Protein AF-A0AAU3V1C1-F1 (afdb_monomer)

Solvent-accessible surface area (backbone atoms only — not comparable to full-atom values): 15393 Å² total; per-residue (Å²): 110,68,67,60,46,31,75,68,63,39,59,55,81,41,80,48,78,44,56,54,81,55,54,74,69,54,36,55,58,52,40,67,36,82,39,32,46,37,34,40,30,33,38,36,42,63,46,79,52,54,91,82,36,74,64,65,44,64,40,14,56,49,20,33,41,49,46,42,76,56,49,75,52,37,43,32,30,34,29,38,34,49,41,43,76,93,66,34,63,51,72,67,45,50,52,50,51,57,58,50,38,75,38,26,69,18,26,26,48,45,33,34,71,43,33,68,72,55,52,51,49,29,59,79,68,74,43,86,74,79,59,100,69,67,40,100,31,28,36,53,32,50,68,60,49,51,52,52,50,62,69,44,52,36,93,89,34,84,58,30,38,39,42,60,39,29,79,40,66,54,48,35,55,20,48,70,70,78,42,41,35,53,50,14,58,67,44,44,54,81,71,50,83,50,48,27,48,70,54,52,48,42,24,52,76,66,55,55,89,72,58,67,68,64,51,41,55,53,40,45,78,69,51,36,74,53,78,67,46,75,63,88,44,34,36,37,36,29,76,54,55,73,70,61,32,50,51,54,9,43,73,54,33,31,25,54,39,38,69,96,56,70,68,49,87,88,29,70,80,37,27,69,58,60,56,92,76,94,72,93,70,134

Sequence (282 aa):
MLQLLNARGLTNHVLIITRWRVEPEDCAVLNSFTHLRLTILVTHSGIDDPRIEPVDSNIAATSLRTLYEHAENYRTLLYWRPIVPGLNDTDAHLARARELSRHAHATVFTGLFFKDEIAAYYEGHGLPIPYDDTARRKVMPEIGEHRILAAFHDPGNSEAPWGPLFRKTSCGVAYVHGEADYNGHYGIRELCDICPLEQLQLCKDAWAKPDLTAVTARAQELGATGPVEIGERAIIVEGLDGPTRNYLQQLFGYQCHDRHSPHLYRQHGRA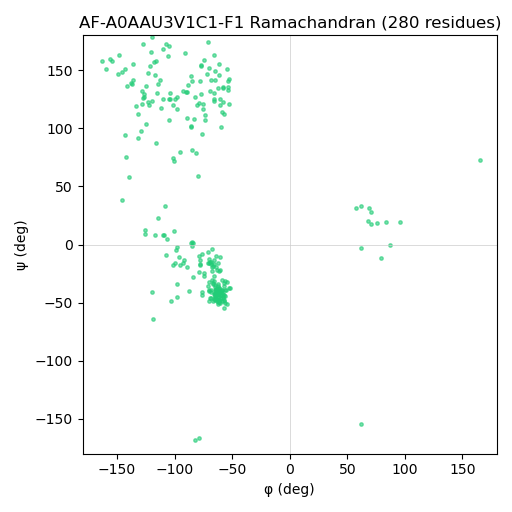PIGWPAENGTA

Mean predicted aligned error: 3.92 Å

pLDDT: mean 94.56, std 8.64, range [28.58, 98.88]

Secondary structure (DSSP, 8-state):
-HHHHHHTT---EEEEEE-S---HHHHHHHHT-SSSEEEEEEEE-----TTT--S-HHHHHHHHHHHHHT-SSSEEEEEEEEE-TTTS-SHHHHHHHHHHGGGSSEEEEEEB---HHHHHHHHHTTPPPSSSS--SSBB--HHHHHHHHHHH--TT-SS-TT-SEESSHHHHHHHHTT---TT-GGG-GGGTTTS-HHHHHHHHHH--PPPHHHHHHHHHHTT--S--EE-SS-EEESS--HHHHHHHHHHHTS-EEETTSPPPTT-TTB-STT--------

Structure (mmCIF, N/CA/C/O backbone):
data_AF-A0AAU3V1C1-F1
#
_entry.id   AF-A0AAU3V1C1-F1
#
loop_
_atom_site.group_PDB
_atom_site.id
_atom_site.type_symbol
_atom_site.label_atom_id
_atom_site.label_alt_id
_atom_site.label_comp_id
_atom_site.label_asym_id
_atom_site.label_entity_id
_atom_site.label_seq_id
_atom_site.pdbx_PDB_ins_code
_atom_site.Cartn_x
_atom_site.Cartn_y
_atom_site.Cartn_z
_atom_site.occupancy
_atom_site.B_iso_or_equiv
_atom_site.auth_seq_id
_atom_site.auth_comp_id
_atom_site.auth_asym_id
_atom_site.auth_atom_id
_atom_site.pdbx_PDB_model_num
ATOM 1 N N . MET A 1 1 ? 12.086 -11.975 17.420 1.00 87.94 1 MET A N 1
ATOM 2 C CA . MET A 1 1 ? 11.038 -10.958 17.685 1.00 87.94 1 MET A CA 1
ATOM 3 C C . MET A 1 1 ? 9.628 -11.503 17.451 1.00 87.94 1 MET A C 1
ATOM 5 O O . MET A 1 1 ? 8.875 -11.529 18.410 1.00 87.94 1 MET A O 1
ATOM 9 N N . LEU A 1 2 ? 9.268 -11.978 16.248 1.00 93.50 2 LEU A N 1
ATOM 10 C CA . LEU A 1 2 ? 7.903 -12.466 15.946 1.00 93.50 2 LEU A CA 1
ATOM 11 C C . LEU A 1 2 ? 7.422 -13.584 16.881 1.00 93.50 2 LEU A C 1
ATOM 13 O O . LEU A 1 2 ? 6.330 -13.493 17.428 1.00 93.50 2 LEU A O 1
ATOM 17 N N . GLN A 1 3 ? 8.281 -14.568 17.163 1.00 94.12 3 GLN A N 1
ATOM 18 C CA . GLN A 1 3 ? 7.993 -15.631 18.135 1.00 94.12 3 GLN A CA 1
ATOM 19 C C . GLN A 1 3 ? 7.622 -15.085 19.521 1.00 94.12 3 GLN A C 1
ATOM 21 O O . GLN A 1 3 ? 6.705 -15.597 20.149 1.00 94.12 3 GLN A O 1
ATOM 26 N N . LEU A 1 4 ? 8.284 -14.016 19.982 1.00 95.06 4 LEU A N 1
ATOM 27 C CA . LEU A 1 4 ? 7.996 -13.398 21.279 1.00 95.06 4 LEU A CA 1
ATOM 28 C C . LEU A 1 4 ? 6.641 -12.681 21.281 1.00 95.06 4 LEU A C 1
ATOM 30 O O . LEU A 1 4 ? 5.918 -12.757 22.270 1.00 95.06 4 LEU A O 1
ATOM 34 N N . LEU A 1 5 ? 6.300 -11.984 20.192 1.00 95.25 5 LEU A N 1
ATOM 35 C CA . LEU A 1 5 ? 4.998 -11.323 20.056 1.00 95.25 5 LEU A CA 1
ATOM 36 C C . LEU A 1 5 ? 3.872 -12.365 20.031 1.00 95.25 5 LEU A C 1
ATOM 38 O O . LEU A 1 5 ? 2.897 -12.229 20.767 1.00 95.25 5 LEU A O 1
ATOM 42 N N . ASN A 1 6 ? 4.056 -13.436 19.255 1.00 95.12 6 ASN A N 1
ATOM 43 C CA . ASN A 1 6 ? 3.097 -14.531 19.160 1.00 95.12 6 ASN A CA 1
ATOM 44 C C . ASN A 1 6 ? 2.933 -15.271 20.496 1.00 95.12 6 ASN A C 1
ATOM 46 O O . ASN A 1 6 ? 1.813 -15.486 20.937 1.00 95.12 6 ASN A O 1
ATOM 50 N N . ALA A 1 7 ? 4.032 -15.597 21.187 1.00 95.56 7 ALA A N 1
ATOM 51 C CA . ALA A 1 7 ? 3.995 -16.279 22.486 1.00 95.56 7 ALA A CA 1
ATOM 52 C C . ALA A 1 7 ? 3.303 -15.459 23.589 1.00 95.56 7 ALA A C 1
ATOM 54 O O . ALA A 1 7 ? 2.836 -16.019 24.576 1.00 95.56 7 ALA A O 1
ATOM 55 N N . ARG A 1 8 ? 3.221 -14.132 23.428 1.00 96.88 8 ARG A N 1
ATOM 56 C CA . ARG A 1 8 ? 2.459 -13.242 24.317 1.00 96.88 8 ARG A CA 1
ATOM 57 C C . ARG A 1 8 ? 0.976 -13.129 23.948 1.00 96.88 8 ARG A C 1
ATOM 59 O O . ARG A 1 8 ? 0.269 -12.358 24.586 1.00 96.88 8 ARG A O 1
ATOM 66 N N . GLY A 1 9 ? 0.510 -13.850 22.927 1.00 96.31 9 GLY A N 1
ATOM 67 C CA . GLY A 1 9 ? -0.879 -13.805 22.471 1.00 96.31 9 GLY A CA 1
ATOM 68 C C . GLY A 1 9 ? -1.278 -12.471 21.836 1.00 96.31 9 GLY A C 1
ATOM 69 O O . GLY A 1 9 ? -2.463 -12.150 21.786 1.00 96.31 9 GLY A O 1
ATOM 70 N N . LEU A 1 10 ? -0.307 -11.666 21.382 1.00 96.44 10 LEU A N 1
ATOM 71 C CA . LEU A 1 10 ? -0.601 -10.399 20.719 1.00 96.44 10 LEU A CA 1
ATOM 72 C C . LEU A 1 10 ? -1.248 -10.649 19.357 1.00 96.44 10 LEU A C 1
ATOM 74 O O . LEU A 1 10 ? -0.832 -11.546 18.629 1.00 96.44 10 LEU A O 1
ATOM 78 N N . THR A 1 11 ? -2.223 -9.813 19.001 1.00 95.25 11 THR A N 1
ATOM 79 C CA . THR A 1 11 ? -3.003 -9.955 17.761 1.00 95.25 11 THR A CA 1
ATOM 80 C C . THR A 1 11 ? -2.699 -8.882 16.721 1.00 95.25 11 THR A C 1
ATOM 82 O O . THR A 1 11 ? -3.371 -8.782 15.701 1.00 95.25 11 THR A O 1
ATOM 85 N N . ASN A 1 12 ? -1.684 -8.052 16.954 1.00 92.69 12 ASN A N 1
ATOM 86 C CA . ASN A 1 12 ? -1.348 -6.927 16.086 1.00 92.69 12 ASN A CA 1
ATOM 87 C C . ASN A 1 12 ? -1.135 -7.345 14.619 1.00 92.69 12 ASN A C 1
ATOM 89 O O . ASN A 1 12 ? -0.650 -8.442 14.330 1.00 92.69 12 ASN A O 1
ATOM 93 N N . HIS A 1 13 ? -1.418 -6.413 13.705 1.00 95.06 13 HIS A N 1
ATOM 94 C CA . HIS A 1 13 ? -0.922 -6.484 12.331 1.00 95.06 13 HIS A CA 1
ATOM 95 C C . HIS A 1 13 ? 0.604 -6.472 12.334 1.00 95.06 13 HIS A C 1
ATOM 97 O O . HIS A 1 13 ? 1.223 -5.557 12.881 1.00 95.06 13 HIS A O 1
ATOM 103 N N . VAL A 1 14 ? 1.209 -7.473 11.698 1.00 97.00 14 VAL A N 1
ATOM 104 C CA . VAL A 1 14 ? 2.656 -7.537 11.479 1.00 97.00 14 VAL A CA 1
ATOM 105 C C . VAL A 1 14 ? 2.915 -7.669 9.988 1.00 97.00 14 VAL A C 1
ATOM 107 O O . VAL A 1 14 ? 2.420 -8.585 9.338 1.00 97.00 14 VAL A O 1
ATOM 110 N N . LEU A 1 15 ? 3.689 -6.732 9.445 1.00 97.69 15 LEU A N 1
ATOM 111 C CA . LEU A 1 15 ? 3.985 -6.644 8.022 1.00 97.69 15 LEU A CA 1
ATOM 112 C C . LEU A 1 15 ? 5.452 -7.004 7.787 1.00 97.69 15 LEU A C 1
ATOM 114 O O . LEU A 1 15 ? 6.341 -6.376 8.362 1.00 97.69 15 LEU A O 1
ATOM 118 N N . ILE A 1 16 ? 5.706 -7.971 6.909 1.00 97.94 16 ILE A N 1
ATOM 119 C CA . ILE A 1 16 ? 7.049 -8.289 6.413 1.00 97.94 16 ILE A CA 1
ATOM 120 C C . ILE A 1 16 ? 7.094 -7.900 4.942 1.00 97.94 16 ILE A C 1
ATOM 122 O O . ILE A 1 16 ? 6.354 -8.454 4.136 1.00 97.94 16 ILE A O 1
ATOM 126 N N . ILE A 1 17 ? 7.953 -6.949 4.580 1.00 97.94 17 ILE A N 1
ATOM 127 C CA . ILE A 1 17 ? 8.171 -6.570 3.181 1.00 97.94 17 ILE A CA 1
ATOM 128 C C . ILE A 1 17 ? 9.443 -7.258 2.696 1.00 97.94 17 ILE A C 1
ATOM 130 O O . ILE A 1 17 ? 10.502 -7.082 3.293 1.00 97.94 17 ILE A O 1
ATOM 134 N N . THR A 1 18 ? 9.346 -8.013 1.606 1.00 96.88 18 THR A N 1
ATOM 135 C CA . THR A 1 18 ? 10.488 -8.710 1.007 1.00 96.88 18 THR A CA 1
ATOM 136 C C . THR A 1 18 ? 10.493 -8.562 -0.508 1.00 96.88 18 THR A C 1
ATOM 138 O O . THR A 1 18 ? 9.460 -8.342 -1.130 1.00 96.88 18 THR A O 1
ATOM 141 N N . ARG A 1 19 ? 11.678 -8.680 -1.096 1.00 95.50 19 ARG A N 1
ATOM 142 C CA . ARG A 1 19 ? 11.922 -8.823 -2.541 1.00 95.50 19 ARG A CA 1
ATOM 143 C C . ARG A 1 19 ? 12.764 -10.068 -2.841 1.00 95.50 19 ARG A C 1
ATOM 145 O O . ARG A 1 19 ? 13.307 -10.203 -3.930 1.00 95.50 19 ARG A O 1
ATOM 152 N N . TRP A 1 20 ? 12.971 -10.906 -1.826 1.00 94.81 20 TRP A N 1
ATOM 153 C CA . TRP A 1 20 ? 13.925 -12.005 -1.848 1.00 94.81 20 TRP A CA 1
ATOM 154 C C . TRP A 1 20 ? 13.233 -13.360 -1.940 1.00 94.81 20 TRP A C 1
ATOM 156 O O . TRP A 1 20 ? 12.004 -13.458 -1.868 1.00 94.81 20 TRP A O 1
ATOM 166 N N . ARG A 1 21 ? 14.048 -14.399 -2.126 1.00 97.19 21 ARG A N 1
ATOM 167 C CA . ARG A 1 21 ? 13.608 -15.788 -2.183 1.00 97.19 21 ARG A CA 1
ATOM 168 C C . ARG A 1 21 ? 12.883 -16.165 -0.892 1.00 97.19 21 ARG A C 1
ATOM 170 O O . ARG A 1 21 ? 13.358 -15.833 0.191 1.00 97.19 21 ARG A O 1
ATOM 177 N N . VAL A 1 22 ? 11.757 -16.846 -1.058 1.00 98.19 22 VAL A N 1
ATOM 178 C CA . VAL A 1 22 ? 11.001 -17.516 -0.003 1.00 98.19 22 VAL A CA 1
ATOM 179 C C . VAL A 1 22 ? 10.793 -18.956 -0.441 1.00 98.19 22 VAL A C 1
ATOM 181 O O . VAL A 1 22 ? 10.359 -19.203 -1.570 1.00 98.19 22 VAL A O 1
ATOM 184 N N . GLU A 1 23 ? 11.122 -19.886 0.443 1.00 98.38 23 GLU A N 1
ATOM 185 C CA . GLU A 1 23 ? 10.996 -21.325 0.220 1.00 98.38 23 GLU A CA 1
ATOM 186 C C . GLU A 1 23 ? 9.798 -21.887 1.022 1.00 98.38 23 GLU A C 1
ATOM 188 O O . GLU A 1 23 ? 9.280 -21.220 1.929 1.00 98.38 23 GLU A O 1
ATOM 193 N N . PRO A 1 24 ? 9.280 -23.084 0.693 1.00 98.56 24 PRO A N 1
ATOM 194 C CA . PRO A 1 24 ? 8.175 -23.696 1.439 1.00 98.56 24 PRO A CA 1
ATOM 195 C C . PRO A 1 24 ? 8.445 -23.835 2.948 1.00 98.56 24 PRO A C 1
ATOM 197 O O . PRO A 1 24 ? 7.532 -23.701 3.764 1.00 98.56 24 PRO A O 1
ATOM 200 N N . GLU A 1 25 ? 9.700 -24.040 3.345 1.00 98.50 25 GLU A N 1
ATOM 201 C CA . GLU A 1 25 ? 10.134 -24.126 4.741 1.00 98.50 25 GLU A CA 1
ATOM 202 C C . GLU A 1 25 ? 9.931 -22.799 5.482 1.00 98.50 25 GLU A C 1
ATOM 204 O O . GLU A 1 25 ? 9.472 -22.789 6.628 1.00 98.50 25 GLU A O 1
ATOM 209 N N . ASP A 1 26 ? 10.195 -21.670 4.816 1.00 98.31 26 ASP A N 1
ATOM 210 C CA . ASP A 1 26 ? 9.888 -20.349 5.363 1.00 98.31 26 ASP A CA 1
ATOM 211 C C . ASP A 1 26 ? 8.378 -20.211 5.581 1.00 98.31 26 ASP A C 1
ATOM 213 O O . ASP A 1 26 ? 7.938 -19.738 6.629 1.00 98.31 26 ASP A O 1
ATOM 217 N N . CYS A 1 27 ? 7.566 -20.678 4.627 1.00 98.75 27 CYS A N 1
ATOM 218 C CA . CYS A 1 27 ? 6.106 -20.637 4.720 1.00 98.75 27 CYS A CA 1
ATOM 219 C C . CYS A 1 27 ? 5.589 -21.438 5.924 1.00 98.75 27 CYS A C 1
ATOM 221 O O . CYS A 1 27 ? 4.700 -20.964 6.632 1.00 98.75 27 CYS A O 1
ATOM 223 N N . ALA A 1 28 ? 6.184 -22.599 6.214 1.00 98.50 28 ALA A N 1
ATOM 224 C CA . ALA A 1 28 ? 5.861 -23.384 7.404 1.00 98.50 28 ALA A CA 1
ATOM 225 C C . ALA A 1 28 ? 6.161 -22.611 8.703 1.00 98.50 28 ALA A C 1
ATOM 227 O O . ALA A 1 28 ? 5.352 -22.614 9.635 1.00 98.50 28 ALA A O 1
ATOM 228 N N . VAL A 1 29 ? 7.281 -21.881 8.757 1.00 98.06 29 VAL A N 1
ATOM 229 C CA . VAL A 1 29 ? 7.596 -21.000 9.894 1.00 98.06 29 VAL A CA 1
ATOM 230 C C . VAL A 1 29 ? 6.581 -19.862 10.000 1.00 98.06 29 VAL A C 1
ATOM 232 O O . VAL A 1 29 ? 6.098 -19.583 11.097 1.00 98.06 29 VAL A O 1
ATOM 235 N N . LEU A 1 30 ? 6.219 -19.218 8.890 1.00 98.12 30 LEU A N 1
ATOM 236 C CA . LEU A 1 30 ? 5.236 -18.130 8.886 1.00 98.12 30 LEU A CA 1
ATOM 237 C C . LEU A 1 30 ? 3.848 -18.617 9.331 1.00 98.12 30 LEU A C 1
ATOM 239 O O . LEU A 1 30 ? 3.187 -17.937 10.115 1.00 98.12 30 LEU A O 1
ATOM 243 N N . ASN A 1 31 ? 3.435 -19.817 8.916 1.00 98.38 31 ASN A N 1
ATOM 244 C CA . ASN A 1 31 ? 2.185 -20.439 9.355 1.00 98.38 31 ASN A CA 1
ATOM 245 C C . ASN A 1 31 ? 2.190 -20.835 10.839 1.00 98.38 31 ASN A C 1
ATOM 247 O O . ASN A 1 31 ? 1.119 -20.984 11.423 1.00 98.38 31 ASN A O 1
ATOM 251 N N . SER A 1 32 ? 3.353 -20.960 11.487 1.00 97.50 32 SER A N 1
ATOM 252 C CA . SER A 1 32 ? 3.421 -21.265 12.926 1.00 97.50 32 SER A CA 1
ATOM 253 C C . SER A 1 32 ? 2.937 -20.116 13.829 1.00 97.50 32 SER A C 1
ATOM 255 O O . SER A 1 32 ? 2.679 -20.327 15.017 1.00 97.50 32 SER A O 1
ATOM 257 N N . PHE A 1 33 ? 2.798 -18.896 13.296 1.00 97.62 33 PHE A N 1
ATOM 258 C CA . PHE A 1 33 ? 2.290 -17.746 14.043 1.00 97.62 33 PHE A CA 1
ATOM 259 C C . PHE A 1 33 ? 0.757 -17.711 14.005 1.00 97.62 33 PHE A C 1
ATOM 261 O O . PHE A 1 33 ? 0.159 -17.285 13.024 1.00 97.62 33 PHE A O 1
ATOM 268 N N . THR A 1 34 ? 0.120 -18.146 15.092 1.00 95.81 34 THR A N 1
ATOM 269 C CA . THR A 1 34 ? -1.342 -18.306 15.197 1.00 95.81 34 THR A CA 1
ATOM 270 C C . THR A 1 34 ? -2.076 -17.121 15.824 1.00 95.81 34 THR A C 1
ATOM 272 O O . THR A 1 34 ? -3.294 -17.030 15.709 1.00 95.81 34 THR A O 1
ATOM 275 N N . HIS A 1 35 ? -1.373 -16.232 16.530 1.00 96.44 35 HIS A N 1
ATOM 276 C CA . HIS A 1 35 ? -1.988 -15.070 17.180 1.00 96.44 35 HIS A CA 1
ATOM 277 C C . HIS A 1 35 ? -1.843 -13.796 16.347 1.00 96.44 35 HIS A C 1
ATOM 279 O O . HIS A 1 35 ? -2.734 -12.951 16.356 1.00 96.44 35 HIS A O 1
ATOM 285 N N . LEU A 1 36 ? -0.732 -13.656 15.623 1.00 96.88 36 LEU A N 1
ATOM 286 C CA . LEU A 1 36 ? -0.423 -12.454 14.853 1.00 96.88 36 LEU A CA 1
ATOM 287 C C . LEU A 1 36 ? -1.216 -12.405 13.545 1.00 96.88 36 LEU A C 1
ATOM 289 O O . LEU A 1 36 ? -1.293 -13.395 12.823 1.00 96.88 36 LEU A O 1
ATOM 293 N N . ARG A 1 37 ? -1.687 -11.212 13.168 1.00 97.00 37 ARG A N 1
ATOM 294 C CA . ARG A 1 37 ? -2.204 -10.949 11.817 1.00 97.00 37 ARG A CA 1
ATOM 295 C C . ARG A 1 37 ? -1.033 -10.688 10.878 1.00 97.00 37 ARG A C 1
ATOM 297 O O . ARG A 1 37 ? -0.647 -9.545 10.618 1.00 97.00 37 ARG A O 1
ATOM 304 N N . LEU A 1 38 ? -0.390 -11.769 10.451 1.00 98.25 38 LEU A N 1
ATOM 305 C CA . LEU A 1 38 ? 0.832 -11.704 9.662 1.00 98.25 38 LEU A CA 1
ATOM 306 C C . LEU A 1 38 ? 0.525 -11.480 8.179 1.00 98.25 38 LEU A C 1
ATOM 308 O O . LEU A 1 38 ? -0.233 -12.231 7.567 1.00 98.25 38 LEU A O 1
ATOM 312 N N . THR A 1 39 ? 1.149 -10.457 7.593 1.00 98.75 39 THR A N 1
ATOM 313 C CA . THR A 1 39 ? 1.042 -10.145 6.165 1.00 98.75 39 THR A CA 1
ATOM 314 C C . THR A 1 39 ? 2.416 -10.022 5.524 1.00 98.75 39 THR A C 1
ATOM 316 O O . THR A 1 39 ? 3.247 -9.222 5.960 1.00 98.75 39 THR A O 1
ATOM 319 N N . ILE A 1 40 ? 2.644 -10.778 4.455 1.00 98.75 40 ILE A N 1
ATOM 320 C CA . ILE A 1 40 ? 3.867 -10.750 3.660 1.00 98.75 40 ILE A CA 1
ATOM 321 C C . ILE A 1 40 ? 3.613 -9.935 2.395 1.00 98.75 40 ILE A C 1
ATOM 323 O O . ILE A 1 40 ? 2.732 -10.245 1.598 1.00 98.75 40 ILE A O 1
ATOM 327 N N . LEU A 1 41 ? 4.378 -8.864 2.219 1.00 98.81 41 LEU A N 1
ATOM 328 C CA . LEU A 1 41 ? 4.299 -7.959 1.082 1.00 98.81 41 LEU A CA 1
ATOM 329 C C . LEU A 1 41 ? 5.480 -8.229 0.160 1.00 98.81 41 LEU A C 1
ATOM 331 O O . LEU A 1 41 ? 6.618 -7.864 0.471 1.00 98.81 41 LEU A O 1
ATOM 335 N N . VAL A 1 42 ? 5.205 -8.845 -0.983 1.00 98.69 42 VAL A N 1
ATOM 336 C CA . VAL A 1 42 ? 6.240 -9.161 -1.964 1.00 98.69 42 VAL A CA 1
ATOM 337 C C . VAL A 1 42 ? 6.391 -7.985 -2.914 1.00 98.69 42 VAL A C 1
ATOM 339 O O . VAL A 1 42 ? 5.497 -7.685 -3.705 1.00 98.69 42 VAL A O 1
ATOM 342 N N . THR A 1 43 ? 7.513 -7.281 -2.790 1.00 97.94 43 THR A N 1
ATOM 343 C CA . THR A 1 43 ? 7.850 -6.134 -3.629 1.00 97.94 43 THR A CA 1
ATOM 344 C C . THR A 1 43 ? 8.282 -6.624 -4.997 1.00 97.94 43 THR A C 1
ATOM 346 O O . THR A 1 43 ? 9.303 -7.295 -5.120 1.00 97.94 43 THR A O 1
ATOM 349 N N . HIS A 1 44 ? 7.510 -6.262 -6.013 1.00 97.38 44 HIS A N 1
ATOM 350 C CA . HIS A 1 44 ? 7.802 -6.556 -7.410 1.00 97.38 44 HIS A CA 1
ATOM 351 C C . HIS A 1 44 ? 7.628 -5.264 -8.198 1.00 97.38 44 HIS A C 1
ATOM 353 O O . HIS A 1 44 ? 6.502 -4.782 -8.307 1.00 97.38 44 HIS A O 1
ATOM 359 N N . SER A 1 45 ? 8.701 -4.683 -8.731 1.00 94.12 45 SER A N 1
ATOM 360 C CA . SER A 1 45 ? 8.593 -3.522 -9.622 1.00 94.12 45 SER A CA 1
ATOM 361 C C . SER A 1 45 ? 8.408 -3.970 -11.075 1.00 94.12 45 SER A C 1
ATOM 363 O O . SER A 1 45 ? 7.574 -3.403 -11.777 1.00 94.12 45 SER A O 1
ATOM 365 N N . GLY A 1 46 ? 9.116 -5.019 -11.506 1.00 93.94 46 GLY A N 1
ATOM 366 C CA . GLY A 1 46 ? 9.245 -5.375 -12.918 1.00 93.94 46 GLY A CA 1
ATOM 367 C C . GLY A 1 46 ? 10.208 -4.464 -13.687 1.00 93.94 46 GLY A C 1
ATOM 368 O O . GLY A 1 46 ? 10.098 -4.385 -14.899 1.00 93.94 46 GLY A O 1
ATOM 369 N N . ILE A 1 47 ? 11.094 -3.733 -13.003 1.00 95.06 47 ILE A N 1
ATOM 370 C CA . ILE A 1 47 ? 12.174 -2.975 -13.647 1.00 95.06 47 ILE A CA 1
ATOM 371 C C . ILE A 1 47 ? 13.291 -3.954 -14.016 1.00 95.06 47 ILE A C 1
ATOM 373 O O . ILE A 1 47 ? 13.849 -4.608 -13.135 1.00 95.06 47 ILE A O 1
ATOM 377 N N . ASP A 1 48 ? 13.627 -4.014 -15.304 1.00 91.88 48 ASP A N 1
ATOM 378 C CA . ASP A 1 48 ? 14.646 -4.931 -15.835 1.00 91.88 48 ASP A CA 1
ATOM 379 C C . ASP A 1 48 ? 16.058 -4.321 -15.894 1.00 91.88 48 ASP A C 1
ATOM 381 O O . ASP A 1 48 ? 17.030 -5.047 -16.095 1.00 91.88 48 ASP A O 1
ATOM 385 N N . ASP A 1 49 ? 16.207 -2.997 -15.735 1.00 94.00 49 ASP A N 1
ATOM 386 C CA . ASP A 1 49 ? 17.524 -2.346 -15.758 1.00 94.00 49 ASP A CA 1
ATOM 387 C C . ASP A 1 49 ? 18.295 -2.649 -14.457 1.00 94.00 49 ASP A C 1
ATOM 389 O O . ASP A 1 49 ? 17.937 -2.113 -13.401 1.00 94.00 49 ASP A O 1
ATOM 393 N N . PRO A 1 50 ? 19.390 -3.434 -14.500 1.00 93.56 50 PRO A N 1
ATOM 394 C CA . PRO A 1 50 ? 20.118 -3.847 -13.301 1.00 93.56 50 PRO A CA 1
ATOM 395 C C . PRO A 1 50 ? 20.850 -2.692 -12.607 1.00 93.56 50 PRO A C 1
ATOM 397 O O . PRO A 1 50 ? 21.266 -2.835 -11.457 1.00 93.56 50 PRO A O 1
ATOM 400 N N . ARG A 1 51 ? 21.014 -1.543 -13.279 1.00 94.25 51 ARG A N 1
ATOM 401 C CA . ARG A 1 51 ? 21.559 -0.319 -12.672 1.00 94.25 51 ARG A CA 1
ATOM 402 C C . ARG A 1 51 ? 20.540 0.346 -11.750 1.00 94.25 51 ARG A C 1
ATOM 404 O O . ARG A 1 51 ? 20.926 1.074 -10.847 1.00 94.25 51 ARG A O 1
ATOM 411 N N . ILE A 1 52 ? 19.249 0.104 -11.972 1.00 93.25 52 ILE A N 1
ATOM 412 C CA . ILE A 1 52 ? 18.156 0.624 -11.143 1.00 93.25 52 ILE A CA 1
ATOM 413 C C . ILE A 1 52 ? 17.709 -0.442 -10.145 1.00 93.25 52 ILE A C 1
ATOM 415 O O . ILE A 1 52 ? 17.533 -0.158 -8.959 1.00 93.25 52 ILE A O 1
ATOM 419 N N . GLU A 1 53 ? 17.544 -1.676 -10.616 1.00 92.56 53 GLU A N 1
ATOM 420 C CA . GLU A 1 53 ? 17.056 -2.792 -9.824 1.00 92.56 53 GLU A CA 1
ATOM 421 C C . GLU A 1 53 ? 17.951 -4.030 -9.999 1.00 92.56 53 GLU A C 1
ATOM 423 O O . GLU A 1 53 ? 17.726 -4.851 -10.882 1.00 92.56 53 GLU A O 1
ATOM 428 N N . PRO A 1 54 ? 18.972 -4.209 -9.142 1.00 90.81 54 PRO A N 1
ATOM 429 C CA . PRO A 1 54 ? 19.983 -5.250 -9.341 1.00 90.81 54 PRO A CA 1
ATOM 430 C C . PRO A 1 54 ? 19.508 -6.668 -8.988 1.00 90.81 54 PRO A C 1
ATOM 432 O O . PRO A 1 54 ? 20.240 -7.631 -9.208 1.00 90.81 54 PRO A O 1
ATOM 435 N N . VAL A 1 55 ? 18.321 -6.822 -8.393 1.00 90.25 55 VAL A N 1
ATOM 436 C CA . VAL A 1 55 ? 17.775 -8.135 -8.019 1.00 90.25 55 VAL A CA 1
ATOM 437 C C . VAL A 1 55 ? 16.690 -8.519 -9.011 1.00 90.25 55 VAL A C 1
ATOM 439 O O . VAL A 1 55 ? 15.711 -7.791 -9.144 1.00 90.25 55 VAL A O 1
ATOM 442 N N . ASP A 1 56 ? 16.841 -9.695 -9.618 1.00 91.50 56 ASP A N 1
ATOM 443 C CA . ASP A 1 56 ? 15.898 -10.263 -10.583 1.00 91.50 56 ASP A CA 1
ATOM 444 C C . ASP A 1 56 ? 14.459 -10.312 -10.030 1.00 91.50 56 ASP A C 1
ATOM 446 O O . ASP A 1 56 ? 14.175 -10.969 -9.021 1.00 91.50 56 ASP A O 1
ATOM 450 N N . SER A 1 57 ? 13.537 -9.643 -10.729 1.00 92.88 57 SER A N 1
ATOM 451 C CA . SER A 1 57 ? 12.107 -9.601 -10.396 1.00 92.88 57 SER A CA 1
ATOM 452 C C . SER A 1 57 ? 11.447 -10.989 -10.414 1.00 92.88 57 SER A C 1
ATOM 454 O O . SER A 1 57 ? 10.445 -11.202 -9.724 1.00 92.88 57 SER A O 1
ATOM 456 N N . ASN A 1 58 ? 12.019 -11.973 -11.119 1.00 95.00 58 ASN A N 1
ATOM 457 C CA . ASN A 1 58 ? 11.528 -13.353 -11.109 1.00 95.00 58 ASN A CA 1
ATOM 458 C C . ASN A 1 58 ? 11.675 -14.030 -9.744 1.00 95.00 58 ASN A C 1
ATOM 460 O O . ASN A 1 58 ? 10.867 -14.903 -9.415 1.00 95.00 58 ASN A O 1
ATOM 464 N N . ILE A 1 59 ? 12.644 -13.609 -8.923 1.00 96.56 59 ILE A N 1
ATOM 465 C CA . ILE A 1 59 ? 12.765 -14.088 -7.541 1.00 96.56 59 ILE A CA 1
ATOM 466 C C . ILE A 1 59 ? 11.508 -13.688 -6.768 1.00 96.56 59 ILE A C 1
ATOM 468 O O . ILE A 1 59 ? 10.846 -14.546 -6.192 1.00 96.56 59 ILE A O 1
ATOM 472 N N . ALA A 1 60 ? 11.126 -12.410 -6.824 1.00 97.38 60 ALA A N 1
ATOM 473 C CA . ALA A 1 60 ? 9.919 -11.912 -6.173 1.00 97.38 60 ALA A CA 1
ATOM 474 C C . ALA A 1 60 ? 8.649 -12.574 -6.736 1.00 97.38 60 ALA A C 1
ATOM 476 O O . ALA A 1 60 ? 7.782 -12.988 -5.971 1.00 97.38 60 ALA A O 1
ATOM 477 N N . ALA A 1 61 ? 8.547 -12.741 -8.057 1.00 98.00 61 ALA A N 1
ATOM 478 C CA . ALA A 1 61 ? 7.406 -13.411 -8.683 1.00 98.00 61 ALA A CA 1
ATOM 479 C C . ALA A 1 61 ? 7.257 -14.880 -8.242 1.00 98.00 61 ALA A C 1
ATOM 481 O O . ALA A 1 61 ? 6.138 -15.346 -8.031 1.00 98.00 61 ALA A O 1
ATOM 482 N N . THR A 1 62 ? 8.372 -15.600 -8.090 1.00 98.50 62 THR A N 1
ATOM 483 C CA . THR A 1 62 ? 8.382 -16.989 -7.604 1.00 98.50 62 THR A CA 1
ATOM 484 C C . THR A 1 62 ? 8.011 -17.039 -6.127 1.00 98.50 62 THR A C 1
ATOM 486 O O . THR A 1 62 ? 7.084 -17.755 -5.764 1.00 98.50 62 THR A O 1
ATOM 489 N N . SER A 1 63 ? 8.642 -16.205 -5.292 1.00 98.56 63 SER A N 1
ATOM 490 C CA . SER A 1 63 ? 8.323 -16.100 -3.863 1.00 98.56 63 SER A CA 1
ATOM 491 C C . SER A 1 63 ? 6.853 -15.769 -3.616 1.00 98.56 63 SER A C 1
ATOM 493 O O . SER A 1 63 ? 6.256 -16.320 -2.699 1.00 98.56 63 SER A O 1
ATOM 495 N N . LEU A 1 64 ? 6.252 -14.891 -4.429 1.00 98.81 64 LEU A N 1
ATOM 496 C CA . LEU A 1 64 ? 4.831 -14.557 -4.339 1.00 98.81 64 LEU A CA 1
ATOM 497 C C . LEU A 1 64 ? 3.948 -15.796 -4.538 1.00 98.81 64 LEU A C 1
ATOM 499 O O . LEU A 1 64 ? 3.026 -16.012 -3.756 1.00 98.81 64 LEU A O 1
ATOM 503 N N . ARG A 1 65 ? 4.250 -16.618 -5.550 1.00 98.81 65 ARG A N 1
ATOM 504 C CA . ARG A 1 65 ? 3.511 -17.858 -5.828 1.00 98.81 65 ARG A CA 1
ATOM 505 C C . ARG A 1 65 ? 3.671 -18.862 -4.695 1.00 98.81 65 ARG A C 1
ATOM 507 O O . ARG A 1 65 ? 2.656 -19.333 -4.200 1.00 98.81 65 ARG A O 1
ATOM 514 N N . THR A 1 66 ? 4.902 -19.098 -4.237 1.00 98.88 66 THR A N 1
ATOM 515 C CA . THR A 1 66 ? 5.191 -19.984 -3.097 1.00 98.88 66 THR A CA 1
ATOM 516 C C . THR A 1 66 ? 4.416 -19.546 -1.852 1.00 98.88 66 THR A C 1
ATOM 518 O O . THR A 1 66 ? 3.700 -20.336 -1.246 1.00 98.88 66 THR A O 1
ATOM 521 N N . LEU A 1 67 ? 4.488 -18.259 -1.502 1.00 98.81 67 LEU A N 1
ATOM 522 C CA . LEU A 1 67 ? 3.769 -17.698 -0.357 1.00 98.81 67 LEU A CA 1
ATOM 523 C C . LEU A 1 67 ? 2.249 -17.794 -0.497 1.00 98.81 67 LEU A C 1
ATOM 525 O O . LEU A 1 67 ? 1.547 -17.871 0.501 1.00 98.81 67 LEU A O 1
ATOM 529 N N . TYR A 1 68 ? 1.706 -17.684 -1.705 1.00 98.81 68 TYR A N 1
ATOM 530 C CA . TYR A 1 68 ? 0.265 -17.790 -1.910 1.00 98.81 68 TYR A CA 1
ATOM 531 C C . TYR A 1 68 ? -0.213 -19.240 -1.834 1.00 98.81 68 TYR A C 1
ATOM 533 O O . TYR A 1 68 ? -1.205 -19.517 -1.170 1.00 98.81 68 TYR A O 1
ATOM 541 N N . GLU A 1 69 ? 0.518 -20.160 -2.462 1.00 98.75 69 GLU A N 1
ATOM 542 C CA . GLU A 1 69 ? 0.214 -21.594 -2.475 1.00 98.75 69 GLU A CA 1
ATOM 543 C C . GLU A 1 69 ? 0.262 -22.217 -1.073 1.00 98.75 69 GLU A C 1
ATOM 545 O O . GLU A 1 69 ? -0.560 -23.069 -0.750 1.00 98.75 69 GLU A O 1
ATOM 550 N N . HIS A 1 70 ? 1.186 -21.758 -0.225 1.00 98.81 70 HIS A N 1
ATOM 551 C CA . HIS A 1 70 ? 1.383 -22.284 1.127 1.00 98.81 70 HIS A CA 1
ATOM 552 C C . HIS A 1 70 ? 0.755 -21.423 2.238 1.00 98.81 70 HIS A C 1
ATOM 554 O O . HIS A 1 70 ? 1.079 -21.618 3.411 1.00 98.81 70 HIS A O 1
ATOM 560 N N . ALA A 1 71 ? -0.089 -20.437 1.923 1.00 98.56 71 ALA A N 1
ATOM 561 C CA . ALA A 1 71 ? -0.696 -19.587 2.947 1.00 98.56 71 ALA A CA 1
ATOM 562 C C . ALA A 1 71 ? -1.813 -20.313 3.712 1.00 98.56 71 ALA A C 1
ATOM 564 O O . ALA A 1 71 ? -2.833 -20.681 3.135 1.00 98.56 71 ALA A O 1
ATOM 565 N N . GLU A 1 72 ? -1.664 -20.425 5.034 1.00 98.12 72 GLU A N 1
ATOM 566 C CA . GLU A 1 72 ? -2.724 -20.900 5.934 1.00 98.12 72 GLU A CA 1
ATOM 567 C C . GLU A 1 72 ? -3.088 -19.794 6.941 1.00 98.12 72 GLU A C 1
ATOM 569 O O . GLU A 1 72 ? -4.179 -19.213 6.892 1.00 98.12 72 GLU A O 1
ATOM 574 N N . ASN A 1 73 ? -2.131 -19.424 7.802 1.00 97.31 73 ASN A N 1
ATOM 575 C CA . ASN A 1 73 ? -2.337 -18.470 8.902 1.00 97.31 73 ASN A CA 1
ATOM 576 C C . ASN A 1 73 ? -1.847 -17.048 8.594 1.00 97.31 73 ASN A C 1
ATOM 578 O O . ASN A 1 73 ? -2.227 -16.101 9.279 1.00 97.31 73 ASN A O 1
ATOM 582 N N . TYR A 1 74 ? -1.029 -16.874 7.555 1.00 98.56 74 TYR A N 1
ATOM 583 C CA . TYR A 1 74 ? -0.613 -15.556 7.077 1.00 98.56 74 TYR A CA 1
ATOM 584 C C . TYR A 1 74 ? -1.344 -15.169 5.788 1.00 98.56 74 TYR A C 1
ATOM 586 O O . TYR A 1 74 ? -2.054 -15.965 5.169 1.00 98.56 74 TYR A O 1
ATOM 594 N N . ARG A 1 75 ? -1.180 -13.910 5.379 1.00 98.81 75 ARG A N 1
ATOM 595 C CA . ARG A 1 75 ? -1.671 -13.390 4.099 1.00 98.81 75 ARG A CA 1
ATOM 596 C C . ARG A 1 75 ? -0.533 -12.835 3.265 1.00 98.81 75 ARG A C 1
ATOM 598 O O . ARG A 1 75 ? 0.472 -12.369 3.790 1.00 98.81 75 ARG A O 1
ATOM 605 N N . THR A 1 76 ? -0.729 -12.848 1.957 1.00 98.75 76 THR A N 1
ATOM 606 C CA . THR A 1 76 ? 0.292 -12.489 0.965 1.00 98.75 76 THR A CA 1
ATOM 607 C C . THR A 1 76 ? -0.253 -11.431 0.029 1.00 98.75 76 THR A C 1
ATOM 609 O O . THR A 1 76 ? -1.309 -11.635 -0.571 1.00 98.75 76 THR A O 1
ATOM 612 N N . LEU A 1 77 ? 0.470 -10.324 -0.110 1.00 98.88 77 LEU A N 1
ATOM 613 C CA . LEU A 1 77 ? 0.136 -9.215 -0.995 1.00 98.88 77 LEU A CA 1
ATOM 614 C C . LEU A 1 77 ? 1.168 -9.085 -2.113 1.00 98.88 77 LEU A C 1
ATOM 616 O O . LEU A 1 77 ? 2.375 -9.081 -1.855 1.00 98.88 77 LEU A O 1
ATOM 620 N N . LEU A 1 78 ? 0.681 -8.837 -3.329 1.00 98.88 78 LEU A N 1
ATOM 621 C CA . LEU A 1 78 ? 1.504 -8.264 -4.385 1.00 98.88 78 LEU A CA 1
ATOM 622 C C . LEU A 1 78 ? 1.717 -6.786 -4.055 1.00 98.88 78 LEU A C 1
ATOM 624 O O . LEU A 1 78 ? 0.800 -5.967 -4.162 1.00 98.88 78 LEU A O 1
ATOM 628 N N . TYR A 1 79 ? 2.931 -6.440 -3.639 1.00 98.56 79 TYR A N 1
ATOM 629 C CA . TYR A 1 79 ? 3.311 -5.062 -3.369 1.00 98.56 79 TYR A CA 1
ATOM 630 C C . TYR A 1 79 ? 3.987 -4.471 -4.603 1.00 98.56 79 TYR A C 1
ATOM 632 O O . TYR A 1 79 ? 5.210 -4.405 -4.708 1.00 98.56 79 TYR A O 1
ATOM 640 N N . TRP A 1 80 ? 3.167 -4.075 -5.572 1.00 98.25 80 TRP A N 1
ATOM 641 C CA . TRP A 1 80 ? 3.628 -3.609 -6.872 1.00 98.25 80 TRP A CA 1
ATOM 642 C C . TRP A 1 80 ? 4.182 -2.187 -6.779 1.00 98.25 80 TRP A C 1
ATOM 644 O O . TRP A 1 80 ? 3.445 -1.194 -6.775 1.00 98.25 80 TRP A O 1
ATOM 654 N N . ARG A 1 81 ? 5.504 -2.092 -6.612 1.00 96.69 81 ARG A N 1
ATOM 655 C CA . ARG A 1 81 ? 6.197 -0.817 -6.437 1.00 96.69 81 ARG A CA 1
ATOM 656 C C . ARG A 1 81 ? 7.711 -0.913 -6.666 1.00 96.69 81 ARG A C 1
ATOM 658 O O . ARG A 1 81 ? 8.289 -1.964 -6.402 1.00 96.69 81 ARG A O 1
ATOM 665 N N . PRO A 1 82 ? 8.355 0.226 -6.970 1.00 95.94 82 PRO A N 1
ATOM 666 C CA . PRO A 1 82 ? 7.711 1.447 -7.457 1.00 95.94 82 PRO A CA 1
ATOM 667 C C . PRO A 1 82 ? 7.191 1.246 -8.884 1.00 95.94 82 PRO A C 1
ATOM 669 O O . PRO A 1 82 ? 7.746 0.452 -9.631 1.00 95.94 82 PRO A O 1
ATOM 672 N N . ILE A 1 83 ? 6.144 1.974 -9.259 1.00 96.38 83 ILE A N 1
ATOM 673 C CA . ILE A 1 83 ? 5.749 2.144 -10.664 1.00 96.38 83 ILE A CA 1
ATOM 674 C C . ILE A 1 83 ? 6.305 3.480 -11.144 1.00 96.38 83 ILE A C 1
ATOM 676 O O . ILE A 1 83 ? 6.098 4.505 -10.487 1.00 96.38 83 ILE A O 1
ATOM 680 N N . VAL A 1 84 ? 7.037 3.451 -12.252 1.00 95.06 84 VAL A N 1
ATOM 681 C CA . VAL A 1 84 ? 7.736 4.598 -12.824 1.00 95.06 84 VAL A CA 1
ATOM 682 C C . VAL A 1 84 ? 7.450 4.647 -14.326 1.00 95.06 84 VAL A C 1
ATOM 684 O O . VAL A 1 84 ? 7.783 3.691 -15.034 1.00 95.06 84 VAL A O 1
ATOM 687 N N . PRO A 1 85 ? 6.833 5.734 -14.824 1.00 90.62 85 PRO A N 1
ATOM 688 C CA . PRO A 1 85 ? 6.580 5.897 -16.249 1.00 90.62 85 PRO A CA 1
ATOM 689 C C . PRO A 1 85 ? 7.852 5.734 -17.080 1.00 90.62 85 PRO A C 1
ATOM 691 O O . PRO A 1 85 ? 8.905 6.256 -16.718 1.00 90.62 85 PRO A O 1
ATOM 694 N N . GLY A 1 86 ? 7.755 4.995 -18.182 1.00 90.56 86 GLY A N 1
ATOM 695 C CA . GLY A 1 86 ? 8.870 4.741 -19.091 1.00 90.56 86 GLY A CA 1
ATOM 696 C C . GLY A 1 86 ? 9.852 3.659 -18.631 1.00 90.56 86 GLY A C 1
ATOM 697 O O . GLY A 1 86 ? 10.649 3.213 -19.452 1.00 90.56 86 GLY A O 1
ATOM 698 N N . LEU A 1 87 ? 9.789 3.200 -17.373 1.00 93.12 87 LEU A N 1
ATOM 699 C CA . LEU A 1 87 ? 10.641 2.110 -16.878 1.00 93.12 87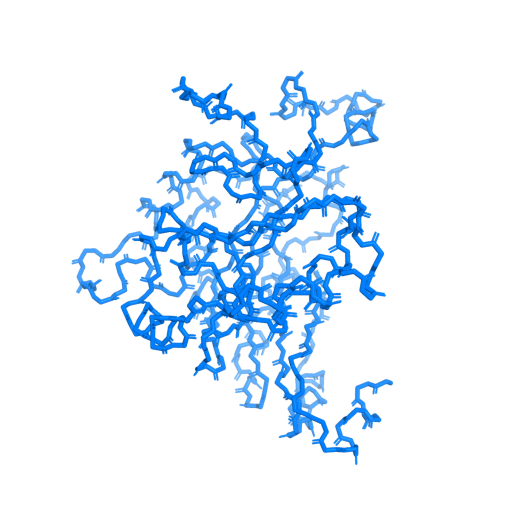 LEU A CA 1
ATOM 700 C C . LEU A 1 87 ? 9.895 0.779 -16.776 1.00 93.12 87 LEU A C 1
ATOM 702 O O . LEU A 1 87 ? 10.402 -0.236 -17.237 1.00 93.12 87 LEU A O 1
ATOM 706 N N . ASN A 1 88 ? 8.709 0.767 -16.163 1.00 94.62 88 ASN A N 1
ATOM 707 C CA . ASN A 1 88 ? 7.983 -0.469 -15.845 1.00 94.62 88 ASN A CA 1
ATOM 708 C C . ASN A 1 88 ? 6.456 -0.323 -15.945 1.00 94.62 88 ASN A C 1
ATOM 710 O O . ASN A 1 88 ? 5.703 -0.867 -15.135 1.00 94.62 88 ASN A O 1
ATOM 714 N N . ASP A 1 89 ? 5.987 0.432 -16.940 1.00 94.50 89 ASP A N 1
ATOM 715 C CA . ASP A 1 89 ? 4.570 0.752 -17.136 1.00 94.50 89 ASP A CA 1
ATOM 716 C C . ASP A 1 89 ? 4.033 0.400 -18.537 1.00 94.50 89 ASP A C 1
ATOM 718 O O . ASP A 1 89 ? 2.936 0.813 -18.905 1.00 94.50 89 ASP A O 1
ATOM 722 N N . THR A 1 90 ? 4.761 -0.365 -19.352 1.00 96.44 90 THR A N 1
ATOM 723 C CA . THR A 1 90 ? 4.238 -0.855 -20.648 1.00 96.44 90 THR A CA 1
ATOM 724 C C . THR A 1 90 ? 3.069 -1.832 -20.462 1.00 96.44 90 THR A C 1
ATOM 726 O O . THR A 1 90 ? 2.887 -2.402 -19.387 1.00 96.44 90 THR A O 1
ATOM 729 N N . ASP A 1 91 ? 2.290 -2.089 -21.516 1.00 97.69 91 ASP A N 1
ATOM 730 C CA . ASP A 1 91 ? 1.153 -3.024 -21.446 1.00 97.69 91 ASP A CA 1
ATOM 731 C C . ASP A 1 91 ? 1.574 -4.444 -21.027 1.00 97.69 91 ASP A C 1
ATOM 733 O O . ASP A 1 91 ? 0.830 -5.129 -20.327 1.00 97.69 91 ASP A O 1
ATOM 737 N N . ALA A 1 92 ? 2.799 -4.862 -21.368 1.00 97.38 92 ALA A N 1
ATOM 738 C CA . ALA A 1 92 ? 3.373 -6.122 -20.901 1.00 97.38 92 ALA A CA 1
ATOM 739 C C . ALA A 1 92 ? 3.591 -6.131 -19.376 1.00 97.38 92 ALA A C 1
ATOM 741 O O . ALA A 1 92 ? 3.260 -7.118 -18.719 1.00 97.38 92 ALA A O 1
ATOM 742 N N . HIS A 1 93 ? 4.073 -5.026 -18.794 1.00 97.62 93 HIS A N 1
ATOM 743 C CA . HIS A 1 93 ? 4.209 -4.892 -17.339 1.00 97.62 93 HIS A CA 1
ATOM 744 C C . HIS A 1 93 ? 2.843 -4.921 -16.642 1.00 97.62 93 HIS A C 1
ATOM 746 O O . HIS A 1 93 ? 2.683 -5.609 -15.633 1.00 97.62 93 HIS A O 1
ATOM 752 N N . LEU A 1 94 ? 1.840 -4.230 -17.200 1.00 97.94 94 LEU A N 1
ATOM 753 C CA . LEU A 1 94 ? 0.472 -4.239 -16.670 1.00 97.94 94 LEU A CA 1
ATOM 754 C C . LEU A 1 94 ? -0.137 -5.651 -16.718 1.00 97.94 94 LEU A C 1
ATOM 756 O O . LEU A 1 94 ? -0.707 -6.117 -15.728 1.00 97.94 94 LEU A O 1
ATOM 760 N N . ALA A 1 95 ? 0.025 -6.358 -17.841 1.00 98.12 95 ALA A N 1
ATOM 761 C CA . ALA A 1 95 ? -0.439 -7.734 -18.003 1.00 98.12 95 ALA A CA 1
ATOM 762 C C . ALA A 1 95 ? 0.248 -8.684 -17.012 1.00 98.12 95 ALA A C 1
ATOM 764 O O . ALA A 1 95 ? -0.422 -9.499 -16.375 1.00 98.12 95 ALA A O 1
ATOM 765 N N . ARG A 1 96 ? 1.564 -8.537 -16.815 1.00 98.06 96 ARG A N 1
ATOM 766 C CA . ARG A 1 96 ? 2.324 -9.316 -15.832 1.00 98.06 96 ARG A CA 1
ATOM 767 C C . ARG A 1 96 ? 1.868 -9.037 -14.400 1.00 98.06 96 ARG A C 1
ATOM 769 O O . ARG A 1 96 ? 1.696 -9.976 -13.629 1.00 98.06 96 ARG A O 1
ATOM 776 N N . ALA A 1 97 ? 1.620 -7.779 -14.039 1.00 97.94 97 ALA A N 1
ATOM 777 C CA . ALA A 1 97 ? 1.084 -7.432 -12.724 1.00 97.94 97 ALA A CA 1
ATOM 778 C C . ALA A 1 97 ? -0.313 -8.040 -12.496 1.00 97.94 97 ALA A C 1
ATOM 780 O O . ALA A 1 97 ? -0.576 -8.572 -11.417 1.00 97.94 97 ALA A O 1
ATOM 781 N N . ARG A 1 98 ? -1.187 -8.034 -13.515 1.00 98.00 98 ARG A N 1
ATOM 782 C CA . ARG A 1 98 ? -2.507 -8.693 -13.465 1.00 98.00 98 ARG A CA 1
ATOM 783 C C . ARG A 1 98 ? -2.412 -10.218 -13.388 1.00 98.00 98 ARG A C 1
ATOM 785 O O . ARG A 1 98 ? -3.266 -10.862 -12.790 1.00 98.00 98 ARG A O 1
ATOM 792 N N . GLU A 1 99 ? -1.406 -10.822 -14.005 1.00 98.38 99 GLU A N 1
ATOM 793 C CA . GLU A 1 99 ? -1.152 -12.255 -13.858 1.00 98.38 99 GLU A CA 1
ATOM 794 C C . GLU A 1 99 ? -0.716 -12.581 -12.422 1.00 98.38 99 GLU A C 1
ATOM 796 O O . GLU A 1 99 ? -1.278 -13.473 -11.790 1.00 98.38 99 GLU A O 1
ATOM 801 N N . LEU A 1 100 ? 0.249 -11.830 -11.885 1.00 98.56 100 LEU A N 1
ATOM 802 C CA . LEU A 1 100 ? 0.768 -12.026 -10.532 1.00 98.56 100 LEU A CA 1
ATOM 803 C C . LEU A 1 100 ? -0.273 -11.741 -9.448 1.00 98.56 100 LEU A C 1
ATOM 805 O O . LEU A 1 100 ? -0.248 -12.402 -8.413 1.00 98.56 100 LEU A O 1
ATOM 809 N N . SER A 1 101 ? -1.209 -10.817 -9.676 1.00 98.50 101 SER A N 1
ATOM 810 C CA . SER A 1 101 ? -2.272 -10.517 -8.710 1.00 98.50 101 SER A CA 1
ATOM 811 C C . SER A 1 101 ? -3.180 -11.716 -8.419 1.00 98.50 101 SER A C 1
ATOM 813 O O . SER A 1 101 ? -3.766 -11.776 -7.344 1.00 98.50 101 SER A O 1
ATOM 815 N N . ARG A 1 102 ? -3.251 -12.702 -9.326 1.00 98.12 102 ARG A N 1
ATOM 816 C CA . ARG A 1 102 ? -3.967 -13.975 -9.114 1.00 98.12 102 ARG A CA 1
ATOM 817 C C . ARG A 1 102 ? -3.280 -14.896 -8.107 1.00 98.12 102 ARG A C 1
ATOM 819 O O . ARG A 1 102 ? -3.896 -15.839 -7.631 1.00 98.12 102 ARG A O 1
ATOM 826 N N . HIS A 1 103 ? -2.017 -14.622 -7.795 1.00 98.56 103 HIS A N 1
ATOM 827 C CA . HIS A 1 103 ? -1.219 -15.319 -6.790 1.00 98.56 103 HIS A CA 1
ATOM 828 C C . HIS A 1 103 ? -1.001 -14.426 -5.564 1.00 98.56 103 HIS A C 1
ATOM 830 O O . HIS A 1 103 ? 0.053 -14.445 -4.939 1.00 98.56 103 HIS A O 1
ATOM 836 N N . ALA A 1 104 ? -1.977 -13.581 -5.245 1.00 98.75 104 ALA A N 1
ATOM 837 C CA . ALA A 1 104 ? -1.963 -12.735 -4.069 1.00 98.75 104 ALA A CA 1
ATOM 838 C C . ALA A 1 104 ? -3.376 -12.638 -3.493 1.00 98.75 104 ALA A C 1
ATOM 840 O O . ALA A 1 104 ? -4.366 -12.685 -4.217 1.00 98.75 104 ALA A O 1
ATOM 841 N N . HIS A 1 105 ? -3.470 -12.442 -2.183 1.00 98.81 105 HIS A N 1
ATOM 842 C CA . HIS A 1 105 ? -4.744 -12.170 -1.517 1.00 98.81 105 HIS A CA 1
ATOM 843 C C . HIS A 1 105 ? -5.222 -10.735 -1.788 1.00 98.81 105 HIS A C 1
ATOM 845 O O . HIS A 1 105 ? -6.417 -10.461 -1.767 1.00 98.81 105 HIS A O 1
ATOM 851 N N . ALA A 1 106 ? -4.287 -9.815 -2.051 1.00 98.81 106 ALA A N 1
ATOM 852 C CA . ALA A 1 106 ? -4.563 -8.465 -2.527 1.00 98.81 106 ALA A CA 1
ATOM 853 C C . ALA A 1 106 ? -3.355 -7.880 -3.270 1.00 98.81 106 ALA A C 1
ATOM 855 O O . ALA A 1 106 ? -2.214 -8.309 -3.084 1.00 98.81 106 ALA A O 1
ATOM 856 N N . THR A 1 107 ? -3.602 -6.862 -4.091 1.00 98.88 107 THR A N 1
ATOM 857 C CA . THR A 1 107 ? -2.572 -6.087 -4.788 1.00 98.88 107 THR A CA 1
ATOM 858 C C . THR A 1 107 ? -2.585 -4.646 -4.304 1.00 98.88 107 THR A C 1
ATOM 860 O O . THR A 1 107 ? -3.623 -3.988 -4.285 1.00 98.88 107 THR A O 1
ATOM 863 N N . VAL A 1 108 ? -1.415 -4.128 -3.940 1.00 98.62 108 VAL A N 1
ATOM 864 C CA . VAL A 1 108 ? -1.227 -2.719 -3.586 1.00 98.62 108 VAL A CA 1
ATOM 865 C C . VAL A 1 108 ? -0.227 -2.109 -4.549 1.00 98.62 108 VAL A C 1
ATOM 867 O O . VAL A 1 108 ? 0.910 -2.571 -4.617 1.00 98.62 108 VAL A O 1
ATOM 870 N N . PHE A 1 109 ? -0.622 -1.035 -5.227 1.00 98.00 109 PHE A N 1
ATOM 871 C CA . PHE A 1 109 ? 0.232 -0.346 -6.189 1.00 98.00 109 PHE A CA 1
ATOM 872 C C . PHE A 1 109 ? 0.614 1.056 -5.710 1.00 98.00 109 PHE A C 1
ATOM 874 O O . PHE A 1 109 ? -0.179 1.769 -5.086 1.00 98.00 109 PHE A O 1
ATOM 881 N N . THR A 1 110 ? 1.857 1.470 -5.958 1.00 96.19 110 THR A N 1
ATOM 882 C CA . THR A 1 110 ? 2.315 2.820 -5.606 1.00 96.19 110 THR A CA 1
ATOM 883 C C . THR A 1 110 ? 3.555 3.227 -6.398 1.00 96.19 110 THR A C 1
ATOM 885 O O . THR A 1 110 ? 4.372 2.388 -6.775 1.00 96.19 110 THR A O 1
ATOM 888 N N . GLY A 1 111 ? 3.705 4.529 -6.625 1.00 96.12 111 GLY A N 1
ATOM 889 C CA . GLY A 1 111 ? 4.823 5.076 -7.381 1.00 96.12 111 GLY A CA 1
ATOM 890 C C . GLY A 1 111 ? 6.110 5.274 -6.572 1.00 96.12 111 GLY A C 1
ATOM 891 O O . GLY A 1 111 ? 6.258 4.790 -5.440 1.00 96.12 111 GLY A O 1
ATOM 892 N N . LEU A 1 112 ? 7.060 5.986 -7.174 1.00 95.69 112 LEU A N 1
ATOM 893 C CA . LEU A 1 112 ? 8.414 6.178 -6.656 1.00 95.69 112 LEU A CA 1
ATOM 894 C C . LEU A 1 112 ? 8.493 7.334 -5.662 1.00 95.69 112 LEU A C 1
ATOM 896 O O . LEU A 1 112 ? 7.904 8.392 -5.851 1.00 95.69 112 LEU A O 1
ATOM 900 N N . PHE A 1 113 ? 9.273 7.150 -4.603 1.00 94.44 113 PHE A N 1
ATOM 901 C CA . PHE A 1 113 ? 9.673 8.244 -3.727 1.00 94.44 113 PHE A CA 1
ATOM 902 C C . PHE A 1 113 ? 10.912 8.917 -4.320 1.00 94.44 113 PHE A C 1
ATOM 904 O O . PHE A 1 113 ? 12.022 8.544 -3.967 1.00 94.44 113 PHE A O 1
ATOM 911 N N . PHE A 1 114 ? 10.721 9.810 -5.291 1.00 95.50 114 PHE A N 1
ATOM 912 C CA . PHE A 1 114 ? 11.818 10.405 -6.053 1.00 95.50 114 PHE A CA 1
ATOM 913 C C . PHE A 1 114 ? 12.378 11.622 -5.310 1.00 95.50 114 PHE A C 1
ATOM 915 O O . PHE A 1 114 ? 11.746 12.672 -5.272 1.00 95.50 114 PHE A O 1
ATOM 922 N N . LYS A 1 115 ? 13.523 11.435 -4.654 1.00 95.56 115 LYS A N 1
ATOM 923 C CA . LYS A 1 115 ? 14.229 12.450 -3.861 1.00 95.56 115 LYS A CA 1
ATOM 924 C C . LYS A 1 115 ? 15.526 12.864 -4.543 1.00 95.56 115 LYS A C 1
ATOM 926 O O . LYS A 1 115 ? 15.995 12.146 -5.425 1.00 95.56 115 LYS A O 1
ATOM 931 N N . ASP A 1 116 ? 16.135 13.936 -4.053 1.00 96.50 116 ASP A N 1
ATOM 932 C CA . ASP A 1 116 ? 17.400 14.479 -4.558 1.00 96.50 116 ASP A CA 1
ATOM 933 C C . ASP A 1 116 ? 18.509 13.424 -4.623 1.00 96.50 116 ASP A C 1
ATOM 935 O O . ASP A 1 116 ? 19.249 13.372 -5.600 1.00 96.50 116 ASP A O 1
ATOM 939 N N . GLU A 1 117 ? 18.587 12.509 -3.651 1.00 96.44 117 GLU A N 1
ATOM 940 C CA . GLU A 1 117 ? 19.598 11.447 -3.668 1.00 96.44 117 GLU A CA 1
ATOM 941 C C . GLU A 1 117 ? 19.379 10.446 -4.813 1.00 96.44 117 GLU A C 1
ATOM 943 O O . GLU A 1 117 ? 20.338 9.931 -5.386 1.00 96.44 117 GLU A O 1
ATOM 948 N N . ILE A 1 118 ? 18.118 10.174 -5.170 1.00 95.06 118 ILE A N 1
ATOM 949 C CA . ILE A 1 118 ? 17.782 9.296 -6.298 1.00 95.06 118 ILE A CA 1
ATOM 950 C C . ILE A 1 118 ? 17.995 10.043 -7.617 1.00 95.06 118 ILE A C 1
ATOM 952 O O . ILE A 1 118 ? 18.541 9.457 -8.546 1.00 95.06 118 ILE A O 1
ATOM 956 N N . ALA A 1 119 ? 17.628 11.324 -7.698 1.00 96.19 119 ALA A N 1
ATOM 957 C CA . ALA A 1 119 ? 17.895 12.148 -8.875 1.00 96.19 119 ALA A CA 1
ATOM 958 C C . ALA A 1 119 ? 19.403 12.225 -9.170 1.00 96.19 119 ALA A C 1
ATOM 960 O O . ALA A 1 119 ? 19.826 11.893 -10.276 1.00 96.19 119 ALA A O 1
ATOM 961 N N . ALA A 1 120 ? 20.221 12.524 -8.155 1.00 96.94 120 ALA A N 1
ATOM 962 C CA . ALA A 1 120 ? 21.678 12.557 -8.266 1.00 96.94 120 ALA A CA 1
ATOM 963 C C . ALA A 1 120 ? 22.271 11.193 -8.654 1.00 96.94 120 ALA A C 1
ATOM 965 O O . ALA A 1 120 ? 23.221 11.130 -9.435 1.00 96.94 120 ALA A O 1
ATOM 966 N N . TYR A 1 121 ? 21.708 10.087 -8.145 1.00 96.56 121 TYR A N 1
ATOM 967 C CA . TYR A 1 121 ? 22.108 8.747 -8.576 1.00 96.56 121 TYR A CA 1
ATOM 968 C C . TYR A 1 121 ? 21.838 8.536 -10.069 1.00 96.56 121 TYR A C 1
ATOM 970 O O . TYR A 1 121 ? 22.725 8.068 -10.780 1.00 96.56 121 TYR A O 1
ATOM 978 N N . TYR A 1 122 ? 20.645 8.894 -10.550 1.00 95.50 122 TYR A N 1
ATOM 979 C CA . TYR A 1 122 ? 20.290 8.743 -11.959 1.00 95.50 122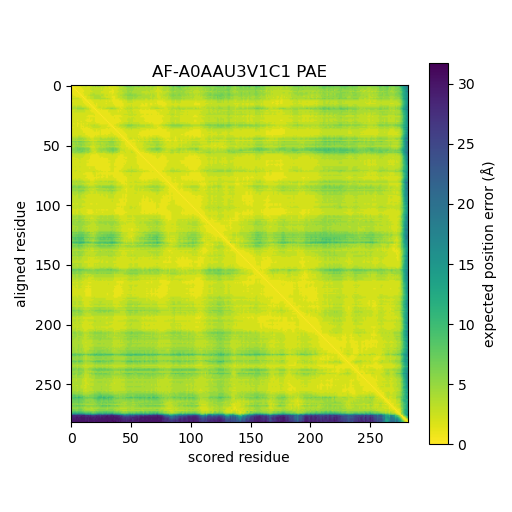 TYR A CA 1
ATOM 980 C C . TYR A 1 122 ? 21.210 9.572 -12.859 1.00 95.50 122 TYR A C 1
ATOM 982 O O . TYR A 1 122 ? 21.777 9.035 -13.809 1.00 95.50 122 TYR A O 1
ATOM 990 N N . GLU A 1 123 ? 21.434 10.838 -12.512 1.00 95.88 123 GLU A N 1
ATOM 991 C CA . GLU A 1 123 ? 22.329 11.736 -13.246 1.00 95.88 123 GLU A CA 1
ATOM 992 C C . GLU A 1 123 ? 23.769 11.207 -13.279 1.00 95.88 123 GLU A C 1
ATOM 994 O O . GLU A 1 123 ? 24.359 11.052 -14.350 1.00 95.88 123 GLU A O 1
ATOM 999 N N . GLY A 1 124 ? 24.315 10.842 -12.114 1.00 97.12 124 GLY A N 1
ATOM 1000 C CA . GLY A 1 124 ? 25.690 10.360 -11.981 1.00 97.12 124 GLY A CA 1
ATOM 1001 C C . GLY A 1 124 ? 25.974 9.044 -12.713 1.00 97.12 124 GLY A C 1
ATOM 1002 O O . GLY A 1 124 ? 27.132 8.746 -13.000 1.00 97.12 124 GLY A O 1
ATOM 1003 N N . HIS A 1 125 ? 24.935 8.271 -13.045 1.00 95.94 125 HIS A N 1
ATOM 1004 C CA . HIS A 1 125 ? 25.044 6.997 -13.763 1.00 95.94 125 HIS A CA 1
ATOM 1005 C C . HIS A 1 125 ? 24.500 7.064 -15.201 1.00 95.94 125 HIS A C 1
ATOM 1007 O O . HIS A 1 125 ? 24.392 6.026 -15.862 1.00 95.94 125 HIS A O 1
ATOM 1013 N N . GLY A 1 126 ? 24.162 8.261 -15.701 1.00 94.62 126 GLY A N 1
ATOM 1014 C CA . GLY A 1 126 ? 23.636 8.456 -17.056 1.00 94.62 126 GLY A CA 1
ATOM 1015 C C . GLY A 1 126 ? 22.306 7.735 -17.301 1.00 94.62 126 GLY A C 1
ATOM 1016 O O . GLY A 1 126 ? 22.069 7.228 -18.400 1.00 94.62 126 GLY A O 1
ATOM 1017 N N . LEU A 1 127 ? 21.469 7.621 -16.268 1.00 94.06 127 LEU A N 1
ATOM 1018 C CA . LEU A 1 127 ? 20.140 7.021 -16.347 1.00 94.06 127 LEU A CA 1
ATOM 1019 C C . LEU A 1 127 ? 19.101 8.068 -16.782 1.00 94.06 127 LEU A C 1
ATOM 1021 O O . LEU A 1 127 ? 19.200 9.225 -16.371 1.00 94.06 127 LEU A O 1
ATOM 1025 N N . PRO A 1 128 ? 18.075 7.684 -17.565 1.00 91.06 128 PRO A N 1
ATOM 1026 C CA . PRO A 1 128 ? 16.977 8.584 -17.907 1.00 91.06 128 PRO A CA 1
ATOM 1027 C C . PRO A 1 128 ? 16.237 9.051 -16.652 1.00 91.06 128 PRO A C 1
ATOM 1029 O O . PRO A 1 128 ? 15.694 8.234 -15.908 1.00 91.06 128 PRO A O 1
ATOM 1032 N N . ILE A 1 129 ? 16.211 10.363 -16.424 1.00 93.06 129 ILE A N 1
ATOM 1033 C CA . ILE A 1 129 ? 15.521 10.968 -15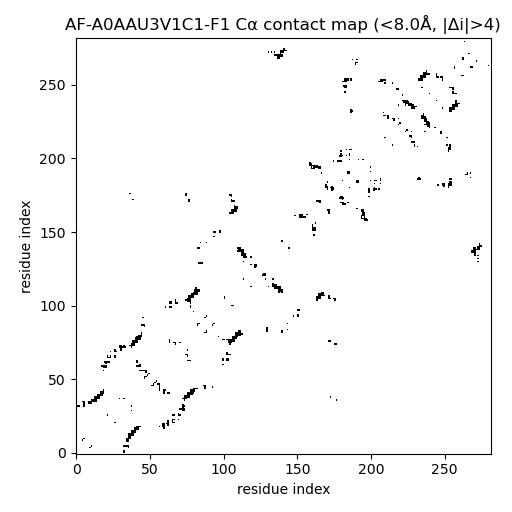.284 1.00 93.06 129 ILE A CA 1
ATOM 1034 C C . ILE A 1 129 ? 14.003 10.736 -15.428 1.00 93.06 129 ILE A C 1
ATOM 1036 O O . ILE A 1 129 ? 13.439 11.090 -16.463 1.00 93.06 129 ILE A O 1
ATOM 1040 N N . PRO A 1 130 ? 13.326 10.139 -14.426 1.00 91.06 130 PRO A N 1
ATOM 1041 C CA . PRO A 1 130 ? 11.927 9.733 -14.561 1.00 91.06 130 PRO A CA 1
ATOM 1042 C C . PRO A 1 130 ? 10.924 10.884 -14.412 1.00 91.06 130 PRO A C 1
ATOM 1044 O O . PRO A 1 130 ? 9.792 10.763 -14.876 1.00 91.06 130 PRO A O 1
ATOM 1047 N N . TYR A 1 131 ? 11.308 11.970 -13.735 1.00 92.81 131 TYR A N 1
ATOM 1048 C CA . TYR A 1 131 ? 10.448 13.117 -13.444 1.00 92.81 131 TYR A CA 1
ATOM 1049 C C . TYR A 1 131 ? 11.255 14.413 -13.466 1.00 92.81 131 TYR A C 1
ATOM 1051 O O . TYR A 1 131 ? 12.410 14.413 -13.050 1.00 92.81 131 TYR A O 1
ATOM 1059 N N . ASP A 1 132 ? 10.619 15.513 -13.863 1.00 89.25 132 ASP A N 1
ATOM 1060 C CA . ASP A 1 132 ? 11.267 16.829 -13.969 1.00 89.25 132 ASP A CA 1
ATOM 1061 C C . ASP A 1 132 ? 11.699 17.424 -12.615 1.00 89.25 132 ASP A C 1
ATOM 1063 O O . ASP A 1 132 ? 12.525 18.331 -12.583 1.00 89.25 132 ASP A O 1
ATOM 1067 N N . ASP A 1 133 ? 11.138 16.935 -11.503 1.00 91.94 133 ASP A N 1
ATOM 1068 C CA . ASP A 1 133 ? 11.414 17.436 -10.154 1.00 91.94 133 ASP A CA 1
ATOM 1069 C C . ASP A 1 133 ? 11.313 16.318 -9.101 1.00 91.94 133 ASP A C 1
ATOM 1071 O O . ASP A 1 133 ? 10.728 15.253 -9.338 1.00 91.94 133 ASP A O 1
ATOM 1075 N N . THR A 1 134 ? 11.875 16.559 -7.919 1.00 93.56 134 THR A N 1
ATOM 1076 C CA . THR A 1 134 ? 11.802 15.664 -6.762 1.00 93.56 134 THR A CA 1
ATOM 1077 C C . THR A 1 134 ? 10.598 15.993 -5.882 1.00 93.56 134 THR A C 1
ATOM 1079 O O . THR A 1 134 ? 9.926 17.014 -6.022 1.00 93.56 134 THR A O 1
ATOM 1082 N N . ALA A 1 135 ? 10.237 15.083 -4.974 1.00 92.12 135 ALA A N 1
ATOM 1083 C CA . ALA A 1 135 ? 9.093 15.299 -4.099 1.00 92.12 135 ALA A CA 1
ATOM 1084 C C . ALA A 1 135 ? 9.223 14.635 -2.727 1.00 92.12 135 ALA A C 1
ATOM 1086 O O . ALA A 1 135 ? 9.697 13.511 -2.563 1.00 92.12 135 ALA A O 1
ATOM 1087 N N . ARG A 1 136 ? 8.640 15.296 -1.716 1.00 89.56 136 ARG A N 1
ATOM 1088 C CA . ARG A 1 136 ? 8.503 14.759 -0.348 1.00 89.56 136 ARG A CA 1
ATOM 1089 C C . ARG A 1 136 ? 7.539 13.570 -0.251 1.00 89.56 136 ARG A C 1
ATOM 1091 O O . ARG A 1 136 ? 7.505 12.895 0.773 1.00 89.56 136 ARG A O 1
ATOM 1098 N N . ARG A 1 137 ? 6.683 13.349 -1.251 1.00 91.94 137 ARG A N 1
ATOM 1099 C CA . ARG A 1 137 ? 5.706 12.246 -1.320 1.00 91.94 137 ARG A CA 1
ATOM 1100 C C . ARG A 1 137 ? 5.982 11.409 -2.564 1.00 91.94 137 ARG A C 1
ATOM 1102 O O . ARG A 1 137 ? 6.711 11.828 -3.450 1.00 91.94 137 ARG A O 1
ATOM 1109 N N . LYS A 1 138 ? 5.389 10.216 -2.633 1.00 94.50 138 LYS A N 1
ATOM 1110 C CA . LYS A 1 138 ? 5.557 9.342 -3.798 1.00 94.50 138 LYS A CA 1
ATOM 1111 C C . LYS A 1 138 ? 4.927 9.978 -5.036 1.00 94.50 138 LYS A C 1
ATOM 1113 O O . LYS A 1 138 ? 3.762 10.375 -4.986 1.00 94.50 138 LYS A O 1
ATOM 1118 N N . VAL A 1 139 ? 5.676 10.021 -6.126 1.00 95.12 139 VAL A N 1
ATOM 1119 C CA . VAL A 1 139 ? 5.211 10.431 -7.447 1.00 95.12 139 VAL A CA 1
ATOM 1120 C C . VAL A 1 139 ? 4.493 9.250 -8.087 1.00 95.12 139 VAL A C 1
ATOM 1122 O O . VAL A 1 139 ? 5.071 8.176 -8.224 1.00 95.12 139 VAL A O 1
ATOM 1125 N N . MET A 1 140 ? 3.217 9.433 -8.416 1.00 94.94 140 MET A N 1
ATOM 1126 C CA . MET A 1 140 ? 2.379 8.468 -9.132 1.00 94.94 140 MET A CA 1
ATOM 1127 C C . MET A 1 140 ? 1.467 9.276 -10.058 1.00 94.94 140 MET A C 1
ATOM 1129 O O . MET A 1 140 ? 0.441 9.760 -9.573 1.00 94.94 140 MET A O 1
ATOM 1133 N N . PRO A 1 141 ? 1.843 9.478 -11.330 1.00 93.19 141 PRO A N 1
ATOM 1134 C CA . PRO A 1 141 ? 1.053 10.282 -12.256 1.00 93.19 141 PRO A CA 1
ATOM 1135 C C . PRO A 1 141 ? -0.347 9.708 -12.484 1.00 93.19 141 PRO A C 1
ATOM 1137 O O . PRO A 1 141 ? -0.526 8.486 -12.524 1.00 93.19 141 PRO A O 1
ATOM 1140 N N . GLU A 1 142 ? -1.327 10.589 -12.684 1.00 93.31 142 GLU A N 1
ATOM 1141 C CA . GLU A 1 142 ? -2.736 10.219 -12.879 1.00 93.31 142 GLU A CA 1
ATOM 1142 C C . GLU A 1 142 ? -2.920 9.289 -14.088 1.00 93.31 142 GLU A C 1
ATOM 1144 O O . GLU A 1 142 ? -3.614 8.277 -14.007 1.00 93.31 142 G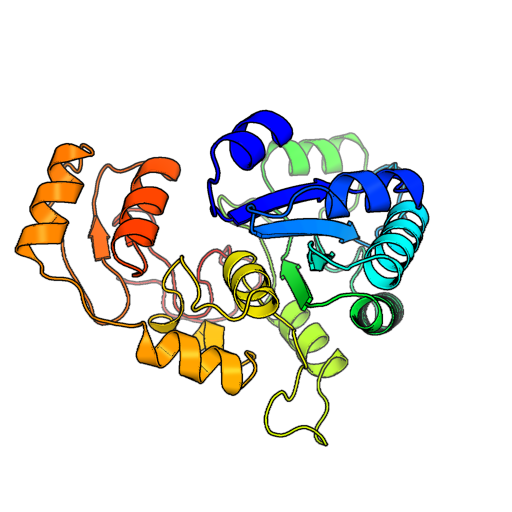LU A O 1
ATOM 1149 N N . ILE A 1 143 ? -2.222 9.576 -15.191 1.00 93.44 143 ILE A N 1
ATOM 1150 C CA . ILE A 1 143 ? -2.265 8.764 -16.417 1.00 93.44 143 ILE A CA 1
ATOM 1151 C C . ILE A 1 143 ? -1.803 7.326 -16.142 1.00 93.44 143 ILE A C 1
ATOM 1153 O O . ILE A 1 143 ? -2.432 6.372 -16.602 1.00 93.44 143 ILE A O 1
ATOM 1157 N N . GLY A 1 144 ? -0.727 7.159 -15.366 1.00 94.56 144 GLY A N 1
ATOM 1158 C CA . GLY A 1 144 ? -0.220 5.839 -14.992 1.00 94.56 144 GLY A CA 1
ATOM 1159 C C . GLY A 1 144 ? -1.230 5.064 -14.147 1.00 94.56 144 GLY A C 1
ATOM 1160 O O . GLY A 1 144 ? -1.462 3.881 -14.380 1.00 94.56 144 GLY A O 1
ATOM 1161 N N . GLU A 1 145 ? -1.899 5.738 -13.210 1.00 95.88 145 GLU A N 1
ATOM 1162 C CA . GLU A 1 145 ? -2.973 5.126 -12.430 1.00 95.88 145 GLU A CA 1
ATOM 1163 C C . GLU A 1 145 ? -4.167 4.719 -13.301 1.00 95.88 145 GLU A C 1
ATOM 1165 O O . GLU A 1 145 ? -4.646 3.595 -13.173 1.00 95.88 145 GLU A O 1
ATOM 1170 N N . HIS A 1 146 ? -4.628 5.578 -14.211 1.00 96.12 146 HIS A N 1
ATOM 1171 C CA . HIS A 1 146 ? -5.737 5.241 -15.107 1.00 96.12 146 HIS A CA 1
ATOM 1172 C C . HIS A 1 146 ? -5.435 4.005 -15.958 1.00 96.12 146 HIS A C 1
ATOM 1174 O O . HIS A 1 146 ? -6.306 3.151 -16.120 1.00 96.12 146 HIS A O 1
ATOM 1180 N N . ARG A 1 147 ? -4.198 3.857 -16.449 1.00 97.62 147 ARG A N 1
ATOM 1181 C CA . ARG A 1 147 ? -3.781 2.660 -17.196 1.00 97.62 147 ARG A CA 1
ATOM 1182 C C . ARG A 1 147 ? -3.822 1.397 -16.337 1.00 97.62 147 ARG A C 1
ATOM 1184 O O . ARG A 1 147 ? -4.279 0.363 -16.813 1.00 97.62 147 ARG A O 1
ATOM 1191 N N . ILE A 1 148 ? -3.420 1.483 -15.069 1.00 97.81 148 ILE A N 1
ATOM 1192 C CA . ILE A 1 148 ? -3.533 0.367 -14.116 1.00 97.81 148 ILE A CA 1
ATOM 1193 C C . ILE A 1 148 ? -4.994 -0.012 -13.895 1.00 97.81 148 ILE A C 1
ATOM 1195 O O . ILE A 1 148 ? -5.344 -1.185 -13.997 1.00 97.81 148 ILE A O 1
ATOM 1199 N N . LEU A 1 149 ? -5.853 0.972 -13.622 1.00 97.94 149 LEU A N 1
ATOM 1200 C CA . LEU A 1 149 ? -7.274 0.726 -13.390 1.00 97.94 149 LEU A CA 1
ATOM 1201 C C . LEU A 1 149 ? -7.941 0.125 -14.628 1.00 97.94 149 LEU A C 1
ATOM 1203 O O . LEU A 1 149 ? -8.683 -0.841 -14.495 1.00 97.94 149 LEU A O 1
ATOM 1207 N N . ALA A 1 150 ? -7.627 0.617 -15.826 1.00 98.12 150 ALA A N 1
ATOM 1208 C CA . ALA A 1 150 ? -8.111 0.035 -17.074 1.00 98.12 150 ALA A CA 1
ATOM 1209 C C . ALA A 1 150 ? -7.630 -1.414 -17.255 1.00 98.12 150 ALA A C 1
ATOM 1211 O O . ALA A 1 150 ? -8.417 -2.286 -17.619 1.00 98.12 150 ALA A O 1
ATOM 1212 N N . ALA A 1 151 ? -6.359 -1.691 -16.949 1.00 97.81 151 ALA A N 1
ATOM 1213 C CA . ALA A 1 151 ? -5.790 -3.026 -17.066 1.00 97.81 151 ALA A CA 1
ATOM 1214 C C . ALA A 1 151 ? -6.374 -4.020 -16.058 1.00 97.81 151 ALA A C 1
ATOM 1216 O O . ALA A 1 151 ? -6.431 -5.202 -16.377 1.00 97.81 151 ALA A O 1
ATOM 1217 N N . PHE A 1 152 ? -6.799 -3.582 -14.870 1.00 98.25 152 PHE A N 1
ATOM 1218 C CA . PHE A 1 152 ? -7.397 -4.441 -13.838 1.00 98.25 152 PHE A CA 1
ATOM 1219 C C . PHE A 1 152 ? -8.921 -4.524 -13.909 1.00 98.25 152 PHE A C 1
ATOM 1221 O O . PHE A 1 152 ? -9.486 -5.437 -13.312 1.00 98.25 152 PHE A O 1
ATOM 1228 N N . HIS A 1 153 ? -9.571 -3.615 -14.636 1.00 98.00 153 HIS A N 1
ATOM 1229 C CA . HIS A 1 153 ? -11.022 -3.569 -14.711 1.00 98.00 153 HIS A CA 1
ATOM 1230 C C . HIS A 1 153 ? -11.599 -4.893 -15.240 1.00 98.00 153 HIS A C 1
ATOM 1232 O O . HIS A 1 153 ? -11.116 -5.477 -16.220 1.00 98.00 153 HIS A O 1
ATOM 1238 N N . ASP A 1 154 ? -12.640 -5.357 -14.566 1.00 96.62 154 ASP A N 1
ATOM 1239 C CA . ASP A 1 154 ? -13.473 -6.493 -14.904 1.00 96.62 154 ASP A CA 1
ATOM 1240 C C . ASP A 1 154 ? -14.942 -6.045 -14.845 1.00 96.62 154 ASP A C 1
ATOM 1242 O O . ASP A 1 154 ? -15.542 -6.004 -13.767 1.00 96.62 154 ASP A O 1
ATOM 1246 N N . PRO A 1 155 ? -15.548 -5.701 -15.995 1.00 94.00 155 PRO A N 1
ATOM 1247 C CA . PRO A 1 155 ? -16.937 -5.258 -16.035 1.00 94.00 155 PRO A CA 1
ATOM 1248 C C . PRO A 1 155 ? -17.929 -6.363 -15.637 1.00 94.00 155 PRO A C 1
ATOM 1250 O O . PRO A 1 155 ? -19.098 -6.062 -15.408 1.00 94.00 155 PRO A O 1
ATOM 1253 N N . GLY A 1 156 ? -17.495 -7.629 -15.567 1.00 96.94 156 GLY A N 1
ATOM 1254 C CA . GLY A 1 156 ? -18.321 -8.747 -15.116 1.00 96.94 156 GLY A CA 1
ATOM 1255 C C . GLY A 1 156 ? -18.479 -8.830 -13.595 1.00 96.94 156 GLY A C 1
ATOM 1256 O O . GLY A 1 156 ? -19.355 -9.554 -13.127 1.00 96.94 156 GLY A O 1
ATOM 1257 N N . ASN A 1 157 ? -17.673 -8.094 -12.823 1.00 96.38 157 ASN A N 1
ATOM 1258 C CA . ASN A 1 157 ? -17.705 -8.109 -11.363 1.00 96.38 157 ASN A CA 1
ATOM 1259 C C . ASN A 1 157 ? -18.107 -6.736 -10.806 1.00 96.38 157 ASN A C 1
ATOM 1261 O O . ASN A 1 157 ? -17.262 -5.908 -10.482 1.00 96.38 157 ASN A O 1
ATOM 1265 N N . SER A 1 158 ? -19.410 -6.488 -10.665 1.00 95.75 158 SER A N 1
ATOM 1266 C CA . SER A 1 158 ? -19.915 -5.202 -10.162 1.00 95.75 158 SER A CA 1
ATOM 1267 C C . SER A 1 158 ? -19.581 -4.923 -8.692 1.00 95.75 158 SER A C 1
ATOM 1269 O O . SER A 1 158 ? -19.578 -3.763 -8.288 1.00 95.75 158 SER A O 1
ATOM 1271 N N . GLU A 1 159 ? -19.322 -5.954 -7.883 1.00 97.19 159 GLU A N 1
ATOM 1272 C CA . GLU A 1 159 ? -19.005 -5.802 -6.453 1.00 97.19 159 GLU A CA 1
ATOM 1273 C C . GLU A 1 159 ? -17.525 -5.491 -6.214 1.00 97.19 159 GLU A C 1
ATOM 1275 O O . GLU A 1 159 ? -17.176 -4.816 -5.245 1.00 97.19 159 GLU A O 1
ATOM 1280 N N . ALA A 1 160 ? -16.650 -5.941 -7.112 1.00 97.19 160 ALA A N 1
ATOM 1281 C CA . ALA A 1 160 ? -15.232 -5.619 -7.106 1.00 97.19 160 ALA A CA 1
ATOM 1282 C C . ALA A 1 160 ? -14.715 -5.439 -8.545 1.00 97.19 160 ALA A C 1
ATOM 1284 O O . ALA A 1 160 ? -13.986 -6.304 -9.041 1.00 97.19 160 ALA A O 1
ATOM 1285 N N . PRO A 1 161 ? -15.024 -4.307 -9.214 1.00 97.50 161 PRO A N 1
ATOM 1286 C CA . PRO A 1 161 ? -14.686 -4.107 -10.627 1.00 97.50 161 PRO A CA 1
ATOM 1287 C C . PRO A 1 161 ? -13.189 -4.123 -10.928 1.00 97.50 161 PRO A C 1
ATOM 1289 O O . PRO A 1 161 ? -12.807 -4.258 -12.079 1.00 97.50 161 PRO A O 1
ATOM 1292 N N . TRP A 1 162 ? -12.324 -3.991 -9.922 1.00 98.25 162 TRP A N 1
ATOM 1293 C CA . TRP A 1 162 ? -10.867 -4.099 -10.066 1.00 98.25 162 TRP A CA 1
ATOM 1294 C C . TRP A 1 162 ? -10.274 -5.275 -9.276 1.00 98.25 162 TRP A C 1
ATOM 1296 O O . TRP A 1 162 ? -9.052 -5.391 -9.156 1.00 98.25 162 TRP A O 1
ATOM 1306 N N . GLY A 1 163 ? -11.124 -6.143 -8.715 1.00 97.31 163 GLY A N 1
ATOM 1307 C CA . GLY A 1 163 ? -10.725 -7.166 -7.752 1.00 97.31 163 GLY A CA 1
ATOM 1308 C C . GLY A 1 163 ? -10.128 -6.562 -6.469 1.00 97.31 163 GLY A C 1
ATOM 1309 O O . GLY A 1 163 ? -10.419 -5.413 -6.127 1.00 97.31 163 GLY A O 1
ATOM 1310 N N . PRO A 1 164 ? -9.273 -7.304 -5.742 1.00 98.00 164 PRO A N 1
ATOM 1311 C CA . PRO A 1 164 ? -8.647 -6.835 -4.506 1.00 98.00 164 PRO A CA 1
ATOM 1312 C C . PRO A 1 164 ? -7.446 -5.906 -4.787 1.00 98.00 164 PRO A C 1
ATOM 1314 O O . PRO A 1 164 ? -6.310 -6.193 -4.400 1.00 98.00 164 PRO A O 1
ATOM 1317 N N . LEU A 1 165 ? -7.683 -4.795 -5.493 1.00 98.62 165 LEU A N 1
ATOM 1318 C CA . LEU A 1 165 ? -6.688 -3.786 -5.874 1.00 98.62 165 LEU A CA 1
ATOM 1319 C C . LEU A 1 165 ? -6.811 -2.523 -5.004 1.00 98.62 165 LEU A C 1
ATOM 1321 O O . LEU A 1 165 ? -7.884 -1.941 -4.883 1.00 98.62 165 LEU A O 1
ATOM 1325 N N . PHE A 1 166 ? -5.696 -2.043 -4.441 1.00 98.56 166 PHE A N 1
ATOM 1326 C CA . PHE A 1 166 ? -5.707 -0.938 -3.476 1.00 98.56 166 PHE A CA 1
ATOM 1327 C C . PHE A 1 166 ? -4.616 0.114 -3.719 1.00 98.56 166 PHE A C 1
ATOM 1329 O O . PHE A 1 166 ? -3.451 -0.197 -3.973 1.00 98.56 166 PHE A O 1
ATOM 1336 N N . ARG A 1 167 ? -4.970 1.392 -3.512 1.00 97.62 167 ARG A N 1
ATOM 1337 C CA . ARG A 1 167 ? -4.030 2.539 -3.539 1.00 97.62 167 ARG A CA 1
ATOM 1338 C C . ARG A 1 167 ? -3.191 2.680 -2.268 1.00 97.62 167 ARG A C 1
ATOM 1340 O O . ARG A 1 167 ? -2.227 3.453 -2.239 1.00 97.62 167 ARG A O 1
ATOM 1347 N N . LYS A 1 168 ? -3.611 2.035 -1.175 1.00 97.06 168 LYS A N 1
ATOM 1348 C CA . LYS A 1 168 ? -3.022 2.169 0.163 1.00 97.06 168 LYS A CA 1
ATOM 1349 C C . LYS A 1 168 ? -2.704 0.801 0.733 1.00 97.06 168 LYS A C 1
ATOM 1351 O O . LYS A 1 168 ? -3.548 -0.087 0.740 1.00 97.06 168 LYS A O 1
ATOM 1356 N N . THR A 1 169 ? -1.489 0.674 1.262 1.00 97.50 169 THR A N 1
ATOM 1357 C CA . THR A 1 169 ? -1.017 -0.565 1.886 1.00 97.50 169 THR A CA 1
ATOM 1358 C C . THR A 1 169 ? -1.918 -1.001 3.033 1.00 97.50 169 THR A C 1
ATOM 1360 O O . THR A 1 169 ? -2.260 -2.172 3.099 1.00 97.50 169 THR A O 1
ATOM 1363 N N . SER A 1 170 ? -2.355 -0.073 3.887 1.00 97.38 170 SER A N 1
ATOM 1364 C CA . SER A 1 170 ? -3.228 -0.412 5.012 1.00 97.38 170 SER A CA 1
ATOM 1365 C C . SER A 1 170 ? -4.601 -0.923 4.580 1.00 97.38 170 SER A C 1
ATOM 1367 O O . SER A 1 170 ? -5.095 -1.857 5.195 1.00 97.38 170 SER A O 1
ATOM 1369 N N . CYS A 1 171 ? -5.166 -0.411 3.480 1.00 98.31 171 CYS A N 1
ATOM 1370 C CA . CYS A 1 171 ? -6.422 -0.930 2.937 1.00 98.31 171 CYS A CA 1
ATOM 1371 C C . CYS A 1 171 ? -6.273 -2.377 2.451 1.00 98.31 171 CYS A C 1
ATOM 1373 O O . CYS A 1 171 ? -7.090 -3.214 2.809 1.00 98.31 171 CYS A O 1
ATOM 1375 N N . GLY A 1 172 ? -5.211 -2.687 1.694 1.00 98.50 172 GLY A N 1
ATOM 1376 C CA . GLY A 1 172 ? -4.962 -4.060 1.241 1.00 98.50 172 GLY A CA 1
ATOM 1377 C C . GLY A 1 172 ? -4.665 -5.026 2.391 1.00 98.50 172 GLY A C 1
ATOM 1378 O O . GLY A 1 172 ? -5.095 -6.171 2.353 1.00 98.50 172 GLY A O 1
ATOM 1379 N N . VAL A 1 173 ? -3.959 -4.570 3.431 1.00 98.62 173 VAL A N 1
ATOM 1380 C CA . VAL A 1 173 ? -3.670 -5.375 4.632 1.00 98.62 173 VAL A CA 1
ATOM 1381 C C . VAL A 1 173 ? -4.938 -5.622 5.448 1.00 98.62 173 VAL A C 1
ATOM 1383 O O . VAL A 1 173 ? -5.190 -6.754 5.840 1.00 98.62 173 VAL A O 1
ATOM 1386 N N . ALA A 1 174 ? -5.752 -4.594 5.686 1.00 98.31 174 ALA A N 1
ATOM 1387 C CA . ALA A 1 174 ? -7.007 -4.747 6.414 1.00 98.31 174 ALA A CA 1
ATOM 1388 C C . ALA A 1 174 ? -7.976 -5.683 5.671 1.00 98.31 174 ALA A C 1
ATOM 1390 O O . ALA A 1 174 ? -8.546 -6.580 6.287 1.00 98.31 174 ALA A O 1
ATOM 1391 N N . TYR A 1 175 ? -8.058 -5.552 4.342 1.00 98.75 175 TYR A N 1
ATOM 1392 C CA . TYR A 1 175 ? -8.894 -6.391 3.484 1.00 98.75 175 TYR A CA 1
ATOM 1393 C C . TYR A 1 175 ? -8.631 -7.886 3.650 1.00 98.75 175 TYR A C 1
ATOM 1395 O O . TYR A 1 175 ? -9.550 -8.655 3.920 1.00 98.75 175 TYR A O 1
ATOM 1403 N N . VAL A 1 176 ? -7.370 -8.312 3.560 1.00 98.62 176 VAL A N 1
ATOM 1404 C CA . VAL A 1 176 ? -7.030 -9.747 3.610 1.00 98.62 176 VAL A CA 1
ATOM 1405 C C . VAL A 1 176 ? -7.236 -10.382 4.990 1.00 98.62 176 VAL A C 1
ATOM 1407 O O . VAL A 1 176 ? -7.213 -11.609 5.109 1.00 98.62 176 VAL A O 1
ATOM 1410 N N . HIS A 1 177 ? -7.445 -9.553 6.016 1.00 98.19 177 HIS A N 1
ATOM 1411 C CA . HIS A 1 177 ? -7.788 -9.958 7.380 1.00 98.19 177 HIS A CA 1
ATOM 1412 C C . HIS A 1 177 ? -9.256 -9.679 7.741 1.00 98.19 177 HIS A C 1
ATOM 1414 O O . HIS A 1 177 ? -9.645 -9.925 8.879 1.00 98.19 177 HIS A O 1
ATOM 1420 N N . GLY A 1 178 ? -10.079 -9.204 6.797 1.00 97.56 178 GLY A N 1
ATOM 1421 C CA . GLY A 1 178 ? -11.506 -8.945 7.017 1.00 97.56 178 GLY A CA 1
ATOM 1422 C C . GLY A 1 178 ? -11.788 -7.774 7.963 1.00 97.56 178 GLY A C 1
ATOM 1423 O O . GLY A 1 178 ? -12.774 -7.797 8.696 1.00 97.56 178 GLY A O 1
ATOM 1424 N N . GLU A 1 179 ? -10.918 -6.763 7.983 1.00 97.50 179 GLU A N 1
ATOM 1425 C CA . GLU A 1 179 ? -11.019 -5.612 8.884 1.00 97.50 179 GLU A CA 1
ATOM 1426 C C . GLU A 1 179 ? -11.236 -4.298 8.131 1.00 97.50 179 GLU A C 1
ATOM 1428 O O . GLU A 1 179 ? -10.875 -4.145 6.963 1.00 97.50 179 GLU A O 1
ATOM 1433 N N . ALA A 1 180 ? -11.783 -3.298 8.823 1.00 97.81 180 ALA A N 1
ATOM 1434 C CA . ALA A 1 180 ? -11.755 -1.924 8.339 1.00 97.81 180 ALA A CA 1
ATOM 1435 C C . ALA A 1 180 ? -10.310 -1.393 8.271 1.00 97.81 180 ALA A C 1
ATOM 1437 O O . ALA A 1 180 ? -9.455 -1.759 9.078 1.00 97.81 180 ALA A O 1
ATOM 1438 N N . ASP A 1 181 ? -10.036 -0.486 7.328 1.00 97.56 181 ASP A N 1
ATOM 1439 C CA . ASP A 1 181 ? -8.729 0.166 7.223 1.00 97.56 181 ASP A CA 1
ATOM 1440 C C . ASP A 1 181 ? -8.382 0.913 8.519 1.00 97.56 181 ASP A C 1
ATOM 1442 O O . ASP A 1 181 ? -8.976 1.942 8.841 1.00 97.56 181 ASP A O 1
ATOM 1446 N N . TYR A 1 182 ? -7.344 0.442 9.209 1.00 94.75 182 TYR A N 1
ATOM 1447 C CA . TYR A 1 182 ? -6.874 0.994 10.483 1.00 94.75 182 TYR A CA 1
ATOM 1448 C C . TYR A 1 182 ? -6.265 2.399 10.365 1.00 94.75 182 TYR A C 1
ATOM 1450 O O . TYR A 1 182 ? -5.882 2.993 11.366 1.00 94.75 182 TYR A O 1
ATOM 1458 N N . ASN A 1 183 ? -6.148 2.945 9.154 1.00 95.56 183 ASN A N 1
ATOM 1459 C CA . ASN A 1 183 ? -5.750 4.330 8.932 1.00 95.56 183 ASN A CA 1
ATOM 1460 C C . ASN A 1 183 ? -6.947 5.266 8.680 1.00 95.56 183 ASN A C 1
ATOM 1462 O O . ASN A 1 183 ? -6.745 6.470 8.556 1.00 95.56 183 ASN A O 1
ATOM 1466 N N . GLY A 1 184 ? -8.184 4.770 8.595 1.00 95.25 184 GLY A N 1
ATOM 1467 C CA . GLY A 1 184 ? -9.369 5.618 8.451 1.00 95.25 184 GLY A CA 1
ATOM 1468 C C . GLY A 1 184 ? -9.510 6.309 7.092 1.00 95.25 184 GLY A C 1
ATOM 1469 O O . GLY A 1 184 ? -10.104 7.385 7.012 1.00 95.25 184 GLY A O 1
ATOM 1470 N N . HIS A 1 185 ? -8.975 5.737 6.004 1.00 96.62 185 HIS A N 1
ATOM 1471 C CA . HIS A 1 185 ? -9.047 6.350 4.666 1.00 96.62 185 HIS A CA 1
ATOM 1472 C C . HIS A 1 185 ? -10.472 6.480 4.109 1.00 96.62 185 HIS A C 1
ATOM 1474 O O . HIS A 1 185 ? -10.654 7.176 3.116 1.00 96.62 185 HIS A O 1
ATOM 1480 N N . TYR A 1 186 ? -11.485 5.874 4.734 1.00 96.69 186 TYR A N 1
ATOM 1481 C CA . TYR A 1 186 ? -12.880 5.974 4.294 1.00 96.69 186 TYR A CA 1
ATOM 1482 C C . TYR A 1 186 ? -13.396 7.420 4.200 1.00 96.69 186 TYR A C 1
ATOM 1484 O O . TYR A 1 186 ? -14.196 7.729 3.318 1.00 96.69 186 TYR A O 1
ATOM 1492 N N . GLY A 1 187 ? -12.901 8.331 5.050 1.00 93.31 187 GLY A N 1
ATOM 1493 C CA . GLY A 1 187 ? -13.204 9.768 4.959 1.00 93.31 187 GLY A CA 1
ATOM 1494 C C . GLY A 1 187 ? -12.645 10.447 3.696 1.00 93.31 187 GLY A C 1
ATOM 1495 O O . GLY A 1 187 ? -13.107 11.516 3.303 1.00 93.31 187 GLY A O 1
ATOM 1496 N N . ILE A 1 188 ? -11.687 9.818 3.012 1.00 94.81 188 ILE A N 1
ATOM 1497 C CA . ILE A 1 188 ? -11.043 10.295 1.782 1.00 94.81 188 ILE A CA 1
ATOM 1498 C C . ILE A 1 188 ? -11.672 9.566 0.592 1.00 94.81 188 ILE A C 1
ATOM 1500 O O . ILE A 1 188 ? -11.084 8.670 -0.011 1.00 94.81 188 ILE A O 1
ATOM 1504 N N . ARG A 1 189 ? -12.917 9.933 0.288 1.00 91.38 189 ARG A N 1
ATOM 1505 C CA . ARG A 1 189 ? -13.803 9.216 -0.645 1.00 91.38 189 ARG A CA 1
ATOM 1506 C C . ARG A 1 189 ? -13.201 8.936 -2.008 1.00 91.38 189 ARG A C 1
ATOM 1508 O O . ARG A 1 189 ? -13.393 7.855 -2.549 1.00 91.38 189 ARG A O 1
ATOM 1515 N N . GLU A 1 190 ? -12.430 9.875 -2.528 1.00 91.44 190 GLU A N 1
ATOM 1516 C CA . GLU A 1 190 ? -11.790 9.749 -3.830 1.00 91.44 190 GLU A CA 1
ATOM 1517 C C . GLU A 1 190 ? -10.642 8.721 -3.872 1.00 91.44 190 GLU A C 1
ATOM 1519 O O . GLU A 1 190 ? -10.103 8.452 -4.938 1.00 91.44 190 GLU A O 1
ATOM 1524 N N . LEU A 1 191 ? -10.238 8.142 -2.732 1.00 92.75 191 LEU A N 1
ATOM 1525 C CA . LEU A 1 191 ? -9.346 6.976 -2.690 1.00 92.75 191 LEU A CA 1
ATOM 1526 C C . LEU A 1 191 ? -10.090 5.642 -2.729 1.00 92.75 191 LEU A C 1
ATOM 1528 O O . LEU A 1 191 ? -9.460 4.614 -2.989 1.00 92.75 191 LEU A O 1
ATOM 1532 N N . CYS A 1 192 ? -11.375 5.650 -2.395 1.00 95.69 192 CYS A N 1
ATOM 1533 C CA . CYS A 1 192 ? -12.165 4.461 -2.106 1.00 95.69 192 CYS A CA 1
ATOM 1534 C C . CYS A 1 192 ? -12.968 3.965 -3.316 1.00 95.69 192 CYS A C 1
ATOM 1536 O O . CYS A 1 192 ? -13.469 2.849 -3.275 1.00 95.69 192 CYS A O 1
ATOM 1538 N N . ASP A 1 193 ? -13.050 4.744 -4.395 1.00 95.31 193 ASP A N 1
ATOM 1539 C CA . ASP A 1 193 ? -13.801 4.428 -5.622 1.00 95.31 193 ASP A CA 1
ATOM 1540 C C . ASP A 1 193 ? -13.344 3.151 -6.351 1.00 95.31 193 ASP A C 1
ATOM 1542 O O . ASP A 1 193 ? -14.060 2.699 -7.235 1.00 95.31 193 ASP A O 1
ATOM 1546 N N . ILE A 1 194 ? -12.206 2.550 -5.969 1.00 97.12 194 ILE A N 1
ATOM 1547 C CA . ILE A 1 194 ? -11.716 1.277 -6.534 1.00 97.12 194 ILE A CA 1
ATOM 1548 C C . ILE A 1 194 ? -11.829 0.077 -5.590 1.00 97.12 194 ILE A C 1
ATOM 1550 O O . ILE A 1 194 ? -11.528 -1.046 -5.988 1.00 97.12 194 ILE A O 1
ATOM 1554 N N . CYS A 1 195 ? -12.173 0.306 -4.321 1.00 98.19 195 CYS A N 1
ATOM 1555 C CA . CYS A 1 195 ? -12.192 -0.760 -3.326 1.00 98.19 195 CYS A CA 1
ATOM 1556 C C . CYS A 1 195 ? -13.375 -1.715 -3.573 1.00 98.19 195 CYS A C 1
ATOM 1558 O O . CYS A 1 195 ? -14.451 -1.244 -3.947 1.00 98.19 195 CYS A O 1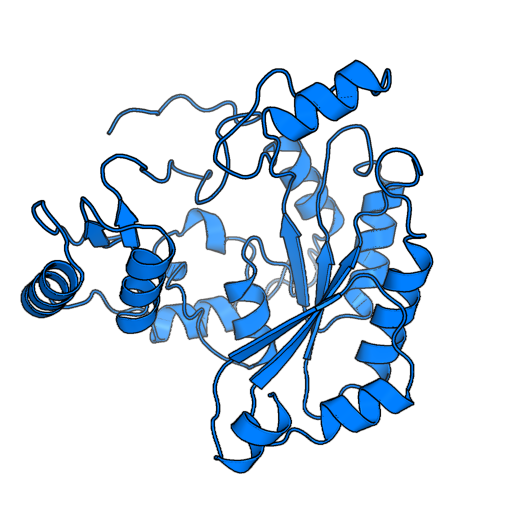
ATOM 1560 N N . PRO A 1 196 ? -13.229 -3.020 -3.274 1.00 98.31 196 PRO A N 1
ATOM 1561 C CA . PRO A 1 196 ? -14.359 -3.944 -3.218 1.00 98.31 196 PRO A CA 1
ATOM 1562 C C . PRO A 1 196 ? -15.484 -3.428 -2.311 1.00 98.31 196 PRO A C 1
ATOM 1564 O O . PRO A 1 196 ? -15.218 -2.856 -1.247 1.00 98.31 196 PRO A O 1
ATOM 1567 N N . LEU A 1 197 ? -16.737 -3.666 -2.702 1.00 98.00 197 LEU A N 1
ATOM 1568 C CA . LEU A 1 197 ? -17.920 -3.206 -1.973 1.00 98.00 197 LEU A CA 1
ATOM 1569 C C . LEU A 1 197 ? -17.959 -3.743 -0.536 1.00 98.00 197 LEU A C 1
ATOM 1571 O O . LEU A 1 197 ? -18.273 -2.994 0.388 1.00 98.00 197 LEU A O 1
ATOM 1575 N N . GLU A 1 198 ? -17.569 -5.003 -0.335 1.00 97.69 198 GLU A N 1
ATOM 1576 C CA . GLU A 1 198 ? -17.453 -5.609 0.998 1.00 97.69 198 GLU A CA 1
ATOM 1577 C C . GLU A 1 198 ? -16.499 -4.816 1.907 1.00 97.69 198 GLU A C 1
ATOM 1579 O O . GLU A 1 198 ? -16.836 -4.491 3.047 1.00 97.69 198 GLU A O 1
ATOM 1584 N N . GLN A 1 199 ? -15.347 -4.392 1.377 1.00 98.44 199 GLN A N 1
ATOM 1585 C CA . GLN A 1 199 ? -14.374 -3.606 2.128 1.00 98.44 199 GLN A CA 1
ATOM 1586 C C . GLN A 1 199 ? -14.886 -2.196 2.400 1.00 98.44 199 GLN A C 1
ATOM 1588 O O . GLN A 1 199 ? -14.647 -1.641 3.474 1.00 98.44 199 GLN A O 1
ATOM 1593 N N . LEU A 1 200 ? -15.571 -1.594 1.424 1.00 98.06 200 LEU A N 1
ATOM 1594 C CA . LEU A 1 200 ? -16.201 -0.289 1.595 1.00 98.06 200 LEU A CA 1
ATOM 1595 C C . LEU A 1 200 ? -17.228 -0.315 2.720 1.00 98.06 200 LEU A C 1
ATOM 1597 O O . LEU A 1 200 ? -17.271 0.633 3.501 1.00 98.06 200 LEU A O 1
ATOM 1601 N N . GLN A 1 201 ? -18.007 -1.390 2.824 1.00 98.19 201 GLN A N 1
ATOM 1602 C CA . GLN A 1 201 ? -19.007 -1.554 3.869 1.00 98.19 201 GLN A CA 1
ATOM 1603 C C . GLN A 1 201 ? -18.357 -1.725 5.251 1.00 98.19 201 GLN A C 1
ATOM 1605 O O . GLN A 1 201 ? -18.709 -0.989 6.169 1.00 98.19 201 GLN A O 1
ATOM 1610 N N . LEU A 1 202 ? -17.325 -2.568 5.384 1.00 98.25 202 LEU A N 1
ATOM 1611 C CA . LEU A 1 202 ? -16.557 -2.693 6.636 1.00 98.25 202 LEU A CA 1
ATOM 1612 C C . LEU A 1 202 ? -15.960 -1.352 7.083 1.00 98.25 202 LEU A C 1
ATOM 1614 O O . LEU A 1 202 ? -16.104 -0.933 8.231 1.00 98.25 202 LEU A O 1
ATOM 1618 N N . CYS A 1 203 ? -15.307 -0.650 6.155 1.00 98.25 203 CYS A N 1
ATOM 1619 C CA . CYS A 1 203 ? -14.742 0.670 6.404 1.00 98.25 203 CYS A CA 1
ATOM 1620 C C . CYS A 1 203 ? -15.815 1.699 6.776 1.00 98.25 203 CYS A C 1
ATOM 1622 O O . CYS A 1 203 ? -15.559 2.552 7.619 1.00 98.25 203 CYS A O 1
ATOM 1624 N N . LYS A 1 204 ? -16.999 1.629 6.158 1.00 97.56 204 LYS A N 1
ATOM 1625 C CA . LYS A 1 204 ? -18.131 2.505 6.461 1.00 97.56 204 LYS A CA 1
ATOM 1626 C C . LYS A 1 204 ? -18.631 2.323 7.876 1.00 97.56 204 LYS A C 1
ATOM 1628 O O . LYS A 1 204 ? -18.819 3.319 8.566 1.00 97.56 204 LYS A O 1
ATOM 1633 N N . ASP A 1 205 ? -18.839 1.078 8.276 1.00 97.88 205 ASP A N 1
ATOM 1634 C CA . ASP A 1 205 ? -19.430 0.748 9.568 1.00 97.88 205 ASP A CA 1
ATOM 1635 C C . ASP A 1 205 ? -18.479 1.074 10.722 1.00 97.88 205 ASP A C 1
ATOM 1637 O O . ASP A 1 205 ? -18.917 1.501 11.788 1.00 97.88 205 ASP A O 1
ATOM 1641 N N . ALA A 1 206 ? -17.168 0.953 10.493 1.00 96.62 206 ALA A N 1
ATOM 1642 C CA . ALA A 1 206 ? -16.150 1.354 11.459 1.00 96.62 206 ALA A CA 1
ATOM 1643 C C . ALA A 1 206 ? -15.904 2.873 11.512 1.00 96.62 206 ALA A C 1
ATOM 1645 O O . ALA A 1 206 ? -15.276 3.362 12.453 1.00 96.62 206 ALA A O 1
ATOM 1646 N N . TRP A 1 207 ? -16.338 3.632 10.503 1.00 96.25 207 TRP A N 1
ATOM 1647 C CA . TRP A 1 207 ? -15.997 5.044 10.399 1.00 96.25 207 TRP A CA 1
ATOM 1648 C C . TRP A 1 207 ? -16.917 5.916 11.248 1.00 96.25 207 TRP A C 1
ATOM 1650 O O . TRP A 1 207 ? -18.069 6.177 10.900 1.00 96.25 207 TRP A O 1
ATOM 1660 N N . ALA A 1 208 ? -16.359 6.440 12.336 1.00 95.25 208 ALA A N 1
ATOM 1661 C CA . ALA A 1 208 ? -17.017 7.390 13.216 1.00 95.25 208 ALA A CA 1
ATOM 1662 C C . ALA A 1 208 ? -16.165 8.653 13.356 1.00 95.25 208 ALA A C 1
ATOM 1664 O O . ALA A 1 208 ? -14.949 8.584 13.536 1.00 95.25 208 ALA A O 1
ATOM 1665 N N . LYS A 1 209 ? -16.808 9.825 13.292 1.00 97.00 209 LYS A N 1
ATOM 1666 C CA . LYS A 1 209 ? -16.132 11.086 13.607 1.00 97.00 209 LYS A CA 1
ATOM 1667 C C . LYS A 1 209 ? -15.755 11.074 15.098 1.00 97.00 209 LYS A C 1
ATOM 1669 O O . LYS A 1 209 ? -16.656 10.905 15.921 1.00 97.00 209 LYS A O 1
ATOM 1674 N N . PRO A 1 210 ? -14.472 11.246 15.459 1.00 97.50 210 PRO A N 1
ATOM 1675 C CA . PRO A 1 210 ? -14.065 11.207 16.856 1.00 97.50 210 PRO A CA 1
ATOM 1676 C C . PRO A 1 210 ? -14.479 12.480 17.607 1.00 97.50 210 PRO A C 1
ATOM 1678 O O . PRO A 1 210 ? -14.720 13.529 17.005 1.00 97.50 210 PRO A O 1
ATOM 1681 N N . ASP A 1 211 ? -14.553 12.381 18.936 1.00 97.69 211 ASP A N 1
ATOM 1682 C CA . ASP A 1 211 ? -14.849 13.515 19.812 1.00 97.69 211 ASP A CA 1
ATOM 1683 C C . ASP A 1 211 ? -13.687 14.523 19.840 1.00 97.69 211 ASP A C 1
ATOM 1685 O O . ASP A 1 211 ? -12.527 14.156 20.043 1.00 97.69 211 ASP A O 1
ATOM 1689 N N . LEU A 1 212 ? -14.003 15.811 19.671 1.00 98.12 212 LEU A N 1
ATOM 1690 C CA . LEU A 1 212 ? -12.996 16.871 19.593 1.00 98.12 212 LEU A CA 1
ATOM 1691 C C . LEU A 1 212 ? -12.191 17.009 20.884 1.00 98.12 212 LEU A C 1
ATOM 1693 O O . LEU A 1 212 ? -10.979 17.220 20.820 1.00 98.12 212 LEU A O 1
ATOM 1697 N N . THR A 1 213 ? -12.832 16.866 22.043 1.00 98.12 213 THR A N 1
ATOM 1698 C CA . THR A 1 213 ? -12.160 16.998 23.342 1.00 98.12 213 THR A CA 1
ATOM 1699 C C . THR A 1 213 ? -11.143 15.876 23.524 1.00 98.12 213 THR A C 1
ATOM 1701 O O . THR A 1 213 ? -9.986 16.139 23.855 1.00 98.12 213 THR A O 1
ATOM 1704 N N . ALA A 1 214 ? -11.540 14.635 23.229 1.00 98.06 214 ALA A N 1
ATOM 1705 C CA . ALA A 1 214 ? -10.671 13.466 23.318 1.00 98.06 214 ALA A CA 1
ATOM 1706 C C . ALA A 1 214 ? -9.468 13.548 22.363 1.00 98.06 214 ALA A C 1
ATOM 1708 O O . ALA A 1 214 ? -8.333 13.291 22.771 1.00 98.06 214 ALA A O 1
ATOM 1709 N N . VAL A 1 215 ? -9.693 13.939 21.103 1.00 98.19 215 VAL A N 1
ATOM 1710 C CA . VAL A 1 215 ? -8.605 14.096 20.123 1.00 98.19 215 VAL A CA 1
ATOM 1711 C C . VAL A 1 215 ? -7.662 15.221 20.534 1.00 98.19 215 VAL A C 1
ATOM 1713 O O . VAL A 1 215 ? -6.449 15.048 20.452 1.00 98.19 215 VAL A O 1
ATOM 1716 N N . THR A 1 216 ? -8.199 16.349 21.009 1.00 98.44 216 THR A N 1
ATOM 1717 C CA . THR A 1 216 ? -7.394 17.500 21.442 1.00 98.44 216 THR A CA 1
ATOM 1718 C C . THR A 1 216 ? -6.479 17.128 22.601 1.00 98.44 216 THR A C 1
ATOM 1720 O O . THR A 1 216 ? -5.273 17.357 22.511 1.00 98.44 216 THR A O 1
ATOM 1723 N N . ALA A 1 217 ? -7.022 16.492 23.644 1.00 98.00 217 ALA A N 1
ATOM 1724 C CA . ALA A 1 217 ? -6.235 16.042 24.790 1.00 98.00 217 ALA A CA 1
ATOM 1725 C C . ALA A 1 217 ? -5.098 15.109 24.349 1.00 98.00 217 ALA A C 1
ATOM 1727 O O . ALA A 1 217 ? -3.936 15.324 24.692 1.00 98.00 217 ALA A O 1
ATOM 1728 N N . ARG A 1 218 ? -5.407 14.122 23.499 1.00 98.12 218 ARG A N 1
ATOM 1729 C CA . ARG A 1 218 ? -4.406 13.164 23.027 1.00 98.12 218 ARG A CA 1
ATOM 1730 C C . ARG A 1 218 ? -3.358 13.791 22.113 1.00 98.12 218 ARG A C 1
ATOM 1732 O O . ARG A 1 218 ? -2.188 13.442 22.207 1.00 98.12 218 ARG A O 1
ATOM 1739 N N . ALA A 1 219 ? -3.749 14.707 21.232 1.00 97.94 219 ALA A N 1
ATOM 1740 C CA . ALA A 1 219 ? -2.813 15.418 20.368 1.00 97.94 219 ALA A CA 1
ATOM 1741 C C . ALA A 1 219 ? -1.839 16.278 21.190 1.00 97.94 219 ALA A C 1
ATOM 1743 O O . ALA A 1 219 ? -0.644 16.285 20.905 1.00 97.94 219 ALA A O 1
ATOM 1744 N N . GLN A 1 220 ? -2.326 16.951 22.237 1.00 97.31 220 GLN A N 1
ATOM 1745 C CA . GLN A 1 220 ? -1.498 17.749 23.146 1.00 97.31 220 GLN A CA 1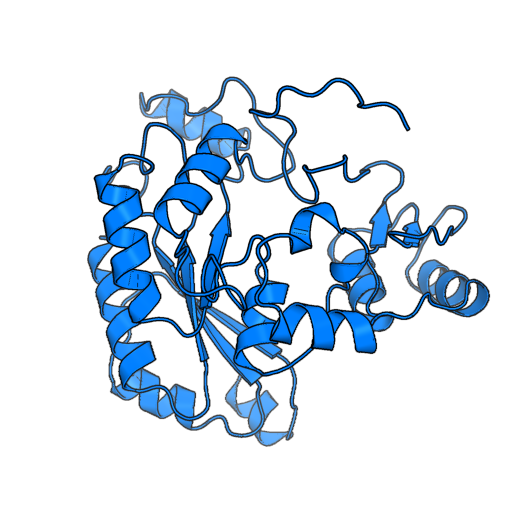
ATOM 1746 C C . GLN A 1 220 ? -0.513 16.887 23.945 1.00 97.31 220 GLN A C 1
ATOM 1748 O O . GLN A 1 220 ? 0.662 17.236 24.028 1.00 97.31 220 GLN A O 1
ATOM 1753 N N . GLU A 1 221 ? -0.947 15.733 24.464 1.00 97.44 221 GLU A N 1
ATOM 1754 C CA . GLU A 1 221 ? -0.055 14.757 25.122 1.00 97.44 221 GLU A CA 1
ATOM 1755 C C . GLU A 1 221 ? 1.087 14.294 24.207 1.00 97.44 221 GLU A C 1
ATOM 1757 O O . GLU A 1 221 ? 2.191 14.011 24.667 1.00 97.44 221 GLU A O 1
ATOM 1762 N N . LEU A 1 222 ? 0.814 14.222 22.906 1.00 96.75 222 LEU A N 1
ATOM 1763 C CA . LEU A 1 222 ? 1.767 13.835 21.875 1.00 96.75 222 LEU A CA 1
ATOM 1764 C C . LEU A 1 222 ? 2.636 15.001 21.369 1.00 96.75 222 LEU A C 1
ATOM 1766 O O . LEU A 1 222 ? 3.498 14.783 20.520 1.00 96.75 222 LEU A O 1
ATOM 1770 N N . GLY A 1 223 ? 2.435 16.218 21.885 1.00 97.00 223 GLY A N 1
ATOM 1771 C CA . GLY A 1 223 ? 3.247 17.394 21.566 1.00 97.00 223 GLY A CA 1
ATOM 1772 C C . GLY A 1 223 ? 2.692 18.301 20.466 1.00 97.00 223 GLY A C 1
ATOM 1773 O O . GLY A 1 223 ? 3.456 19.071 19.890 1.00 97.00 223 GLY A O 1
ATOM 1774 N N . ALA A 1 224 ? 1.393 18.234 20.150 1.00 97.19 224 ALA A N 1
ATOM 1775 C CA . ALA A 1 224 ? 0.788 19.156 19.190 1.00 97.19 224 ALA A CA 1
ATOM 1776 C C . ALA A 1 224 ? 0.883 20.607 19.693 1.00 97.19 224 ALA A C 1
ATOM 1778 O O . ALA A 1 224 ? 0.596 20.891 20.857 1.00 97.19 224 ALA A O 1
ATOM 1779 N N . THR A 1 225 ? 1.269 21.526 18.809 1.00 96.81 225 THR A N 1
ATOM 1780 C CA . THR A 1 225 ? 1.557 22.929 19.159 1.00 96.81 225 THR A CA 1
ATOM 1781 C C . THR A 1 225 ? 0.432 23.895 18.807 1.00 96.81 225 THR A C 1
ATOM 1783 O O . THR A 1 225 ? 0.410 25.016 19.311 1.00 96.81 225 THR A O 1
ATOM 1786 N N . GLY A 1 226 ? -0.489 23.479 17.938 1.00 94.44 226 GLY A N 1
ATOM 1787 C CA . GLY A 1 226 ? -1.568 24.313 17.414 1.00 94.44 226 GLY A CA 1
ATOM 1788 C C . GLY A 1 226 ? -2.969 23.787 17.739 1.00 94.44 226 GLY A C 1
ATOM 1789 O O . GLY A 1 226 ? -3.122 22.731 18.361 1.00 94.44 226 GLY A O 1
ATOM 1790 N N . PRO A 1 227 ? -4.016 24.519 17.316 1.00 95.62 227 PRO A N 1
ATOM 1791 C CA . PRO A 1 227 ? -5.396 24.091 17.491 1.00 95.62 227 PRO A CA 1
ATOM 1792 C C . PRO A 1 227 ? -5.690 22.819 16.688 1.00 95.62 227 PRO A C 1
ATOM 1794 O O . PRO A 1 227 ? -5.247 22.667 15.543 1.00 95.62 227 PRO A O 1
ATOM 1797 N N . VAL A 1 228 ? -6.482 21.936 17.297 1.00 98.00 228 VAL A N 1
ATOM 1798 C CA . VAL A 1 228 ? -6.987 20.711 16.674 1.00 98.00 228 VAL A CA 1
ATOM 1799 C C . VAL A 1 228 ? -8.346 20.982 16.047 1.00 98.00 228 VAL A C 1
ATOM 1801 O O . VAL A 1 228 ? -9.240 21.532 16.686 1.00 98.00 228 VAL A O 1
ATOM 1804 N N . GLU A 1 229 ? -8.513 20.548 14.803 1.00 97.62 229 GLU A N 1
ATOM 1805 C CA . GLU A 1 229 ? -9.786 20.604 14.086 1.00 97.62 229 GLU A CA 1
ATOM 1806 C C . GLU A 1 229 ? -10.179 19.203 13.617 1.00 97.62 229 GLU A C 1
ATOM 1808 O O . GLU A 1 229 ? -9.322 18.388 13.280 1.00 97.62 229 GLU A O 1
ATOM 1813 N N . ILE A 1 230 ? -11.480 18.916 13.562 1.00 97.31 230 ILE A N 1
ATOM 1814 C CA . ILE A 1 230 ? -11.991 17.665 12.991 1.00 97.31 230 ILE A CA 1
ATOM 1815 C C . ILE A 1 230 ? -12.997 18.013 11.901 1.00 97.31 230 ILE A C 1
ATOM 1817 O O . ILE A 1 230 ? -14.145 18.386 12.178 1.00 97.31 230 ILE A O 1
ATOM 1821 N N . GLY A 1 231 ? -12.555 17.876 10.655 1.00 93.31 231 GLY A N 1
ATOM 1822 C CA . GLY A 1 231 ? -13.405 18.027 9.481 1.00 93.31 231 GLY A CA 1
ATOM 1823 C C . GLY A 1 231 ? -14.253 16.783 9.218 1.00 93.31 231 GLY A C 1
ATOM 1824 O O . GLY A 1 231 ? -14.361 15.885 10.050 1.00 93.31 231 GLY A O 1
ATOM 1825 N N . GLU A 1 232 ? -14.842 16.714 8.027 1.00 91.50 232 GLU A N 1
ATOM 1826 C CA . GLU A 1 232 ? -15.530 15.508 7.540 1.00 91.50 232 GLU A CA 1
ATOM 1827 C C . GLU A 1 232 ? -14.566 14.436 7.017 1.00 91.50 232 GLU A C 1
ATOM 1829 O O . GLU A 1 232 ? -14.982 13.325 6.701 1.00 91.50 232 GLU A O 1
ATOM 1834 N N . ARG A 1 233 ? -13.282 14.779 6.876 1.00 92.69 233 ARG A N 1
ATOM 1835 C CA . ARG A 1 233 ? -12.285 13.968 6.165 1.00 92.69 233 ARG A CA 1
ATOM 1836 C C . ARG A 1 233 ? -11.122 13.543 7.047 1.00 92.69 233 ARG A C 1
ATOM 1838 O O . ARG A 1 233 ? -10.640 12.423 6.908 1.00 92.69 233 ARG A O 1
ATOM 1845 N N . ALA A 1 234 ? -10.649 14.450 7.899 1.00 95.50 234 ALA A N 1
ATOM 1846 C CA . ALA A 1 234 ? -9.461 14.255 8.714 1.00 95.50 234 ALA A CA 1
ATOM 1847 C C . ALA A 1 234 ? -9.499 15.108 9.991 1.00 95.50 234 ALA A C 1
ATOM 1849 O O . ALA A 1 234 ? -10.185 16.131 10.062 1.00 95.50 234 ALA A O 1
ATOM 1850 N N . ILE A 1 235 ? -8.723 14.668 10.975 1.00 97.25 235 ILE A N 1
ATOM 1851 C CA . ILE A 1 235 ? -8.222 15.475 12.081 1.00 97.25 235 ILE A CA 1
ATOM 1852 C C . ILE A 1 235 ? -7.066 16.321 11.535 1.00 97.25 235 ILE A C 1
ATOM 1854 O O . ILE A 1 235 ? -6.142 15.777 10.925 1.00 97.25 235 ILE A O 1
ATOM 1858 N N . ILE A 1 236 ? -7.087 17.626 11.778 1.00 97.50 236 ILE A N 1
ATOM 1859 C CA . ILE A 1 236 ? -5.998 18.542 11.442 1.00 97.50 236 ILE A CA 1
ATOM 1860 C C . ILE A 1 236 ? -5.260 18.909 12.727 1.00 97.50 236 ILE A C 1
ATOM 1862 O O . ILE A 1 236 ? -5.873 19.365 13.693 1.00 97.50 236 ILE A O 1
ATOM 1866 N N . VAL A 1 237 ? -3.947 18.691 12.728 1.00 97.56 237 VAL A N 1
ATOM 1867 C CA . VAL A 1 237 ? -3.034 19.002 13.837 1.00 97.56 237 VAL A CA 1
ATOM 1868 C C . VAL A 1 237 ? -1.867 19.853 13.346 1.00 97.56 237 VAL A C 1
ATOM 1870 O O . VAL A 1 237 ? -1.677 20.050 12.145 1.00 97.56 237 VAL A O 1
ATOM 1873 N N . GLU A 1 238 ? -1.056 20.328 14.283 1.00 97.12 238 GLU A N 1
ATOM 1874 C CA . GLU A 1 238 ? 0.175 21.060 14.011 1.00 97.12 238 GLU A CA 1
ATOM 1875 C C . GLU A 1 238 ? 1.278 20.587 14.959 1.00 97.12 238 GLU A C 1
ATOM 1877 O O . GLU A 1 238 ? 1.024 20.361 16.144 1.00 97.12 238 GLU A O 1
ATOM 1882 N N . GLY A 1 239 ? 2.495 20.428 14.436 1.00 93.75 239 GLY A N 1
ATOM 1883 C CA . GLY A 1 239 ? 3.686 20.141 15.243 1.00 93.75 239 GLY A CA 1
ATOM 1884 C C . GLY A 1 239 ? 3.925 18.656 15.528 1.00 93.75 239 GLY A C 1
ATOM 1885 O O . GLY A 1 239 ? 4.929 18.314 16.147 1.00 93.75 239 GLY A O 1
ATOM 1886 N N . LEU A 1 240 ? 3.057 17.761 15.039 1.00 94.94 240 LEU A N 1
ATOM 1887 C CA . LEU A 1 240 ? 3.253 16.314 15.155 1.00 94.94 240 LEU A CA 1
ATOM 1888 C C . LEU A 1 240 ? 4.024 15.753 13.957 1.00 94.94 240 LEU A C 1
ATOM 1890 O O . LEU A 1 240 ? 3.672 15.971 12.793 1.00 94.94 240 LEU A O 1
ATOM 1894 N N . ASP A 1 241 ? 5.046 14.951 14.244 1.00 92.81 241 ASP A N 1
ATOM 1895 C CA . ASP A 1 241 ? 5.799 14.238 13.219 1.00 92.81 241 ASP A CA 1
ATOM 1896 C C . ASP A 1 241 ? 4.987 13.093 12.573 1.00 92.81 241 ASP A C 1
ATOM 1898 O O . ASP A 1 241 ? 3.853 12.781 12.946 1.00 92.81 241 ASP A O 1
ATOM 1902 N N . GLY A 1 242 ? 5.555 12.462 11.541 1.00 89.69 242 GLY A N 1
ATOM 1903 C CA . GLY A 1 242 ? 4.887 11.383 10.806 1.00 89.69 242 GLY A CA 1
ATOM 1904 C C . GLY A 1 242 ? 4.454 10.201 11.690 1.00 89.69 242 GLY A C 1
ATOM 1905 O O . GLY A 1 242 ? 3.277 9.840 11.649 1.00 89.69 242 GLY A O 1
ATOM 1906 N N . PRO A 1 243 ? 5.364 9.582 12.465 1.00 93.44 243 PRO A N 1
ATOM 1907 C CA . PRO A 1 243 ? 5.031 8.472 13.357 1.00 93.44 243 PRO A CA 1
ATOM 1908 C C . PRO A 1 243 ? 3.955 8.812 14.391 1.00 93.44 243 PRO A C 1
ATOM 1910 O O . PRO A 1 243 ? 3.000 8.052 14.552 1.00 93.44 243 PRO A O 1
ATOM 1913 N N . THR A 1 244 ? 4.064 9.968 15.041 1.00 95.06 244 THR A N 1
ATOM 1914 C CA . THR A 1 244 ? 3.137 10.389 16.096 1.00 95.06 244 THR A CA 1
ATOM 1915 C C . THR A 1 244 ? 1.751 10.678 15.534 1.00 95.06 244 THR A C 1
ATOM 1917 O O . THR A 1 244 ? 0.736 10.240 16.078 1.00 95.06 244 THR A O 1
ATOM 1920 N N . ARG A 1 245 ? 1.697 11.327 14.367 1.00 94.81 245 ARG A N 1
ATOM 1921 C CA . ARG A 1 245 ? 0.446 11.553 13.643 1.00 94.81 245 ARG A CA 1
ATOM 1922 C C . ARG A 1 245 ? -0.198 10.242 13.181 1.00 94.81 245 ARG A C 1
ATOM 1924 O O . ARG A 1 245 ? -1.414 10.098 13.270 1.00 94.81 245 ARG A O 1
ATOM 1931 N N . ASN A 1 246 ? 0.598 9.268 12.733 1.00 93.62 246 ASN A N 1
ATOM 1932 C CA . ASN A 1 246 ? 0.095 7.940 12.366 1.00 93.62 246 ASN A CA 1
ATOM 1933 C C . ASN A 1 246 ? -0.486 7.195 13.576 1.00 93.62 246 ASN A C 1
ATOM 1935 O O . ASN A 1 246 ? -1.505 6.526 13.434 1.00 93.62 246 ASN A O 1
ATOM 1939 N N . TYR A 1 247 ? 0.128 7.325 14.756 1.00 95.25 247 TYR A N 1
ATOM 1940 C CA . TYR A 1 247 ? -0.418 6.760 15.989 1.00 95.25 247 TYR A CA 1
ATOM 1941 C C . TYR A 1 247 ? -1.785 7.369 16.327 1.00 95.25 247 TYR A C 1
ATOM 1943 O O . TYR A 1 247 ? -2.738 6.631 16.567 1.00 95.25 247 TYR A O 1
ATOM 1951 N N . LEU A 1 248 ? -1.905 8.701 16.275 1.00 96.38 248 LEU A N 1
ATOM 1952 C CA . LEU A 1 248 ? -3.173 9.395 16.512 1.00 96.38 248 LEU A CA 1
ATOM 1953 C C . LEU A 1 248 ? -4.254 8.957 15.508 1.00 96.38 248 LEU A C 1
ATOM 1955 O O . LEU A 1 248 ? -5.382 8.662 15.896 1.00 96.38 248 LEU A O 1
ATOM 1959 N N . GLN A 1 249 ? -3.886 8.842 14.230 1.00 95.56 249 GLN A N 1
ATOM 1960 C CA . GLN A 1 249 ? -4.762 8.349 13.167 1.00 95.56 249 GLN A CA 1
ATOM 1961 C C . GLN A 1 249 ? -5.284 6.932 13.442 1.00 95.56 249 GLN A C 1
ATOM 1963 O O . GLN A 1 249 ? -6.477 6.675 13.293 1.00 95.56 249 GLN A O 1
ATOM 1968 N N . GLN A 1 250 ? -4.403 6.018 13.853 1.00 95.38 250 GLN A N 1
ATOM 1969 C CA . GLN A 1 250 ? -4.765 4.627 14.143 1.00 95.38 250 GLN A CA 1
ATOM 1970 C C . GLN A 1 250 ? -5.602 4.495 15.413 1.00 95.38 250 GLN A C 1
ATOM 1972 O O . GLN A 1 250 ? -6.517 3.679 15.459 1.00 95.38 250 GLN A O 1
ATOM 1977 N N . LEU A 1 251 ? -5.318 5.316 1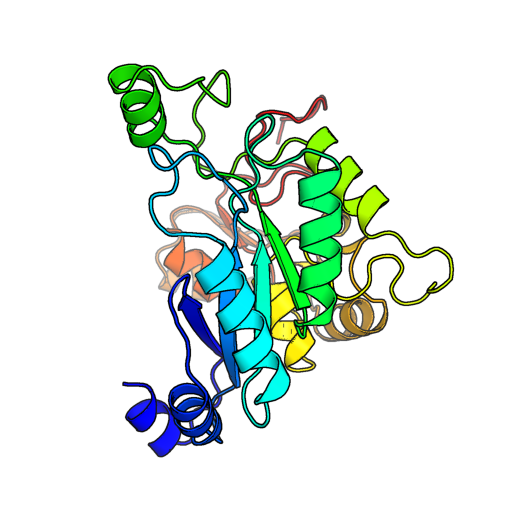6.425 1.00 95.88 251 LEU A N 1
ATOM 1978 C CA . LEU A 1 251 ? -6.067 5.334 17.676 1.00 95.88 251 LEU A CA 1
ATOM 1979 C C . LEU A 1 251 ? -7.537 5.712 17.462 1.00 95.88 251 LEU A C 1
ATOM 1981 O O . LEU A 1 251 ? -8.414 5.125 18.088 1.00 95.88 251 LEU A O 1
ATOM 1985 N N . PHE A 1 252 ? -7.798 6.683 16.586 1.00 96.38 252 PHE A N 1
ATOM 1986 C CA . PHE A 1 252 ? -9.149 7.176 16.319 1.00 96.38 252 PHE A CA 1
ATOM 1987 C C . PHE A 1 252 ? -9.798 6.571 15.068 1.00 96.38 252 PHE A C 1
ATOM 1989 O O . PHE A 1 252 ? -10.941 6.907 14.770 1.00 96.38 252 PHE A O 1
ATOM 1996 N N . GLY A 1 253 ? -9.095 5.713 14.318 1.00 95.12 253 GLY A N 1
ATOM 1997 C CA . GLY A 1 253 ? -9.602 5.165 13.054 1.00 95.12 253 GLY A CA 1
ATOM 1998 C C . GLY A 1 253 ? -9.961 6.253 12.033 1.00 95.12 253 GLY A C 1
ATOM 1999 O O . GLY A 1 253 ? -10.890 6.091 11.242 1.00 95.12 253 GLY A O 1
ATOM 2000 N N . TYR A 1 254 ? -9.254 7.386 12.068 1.00 96.94 254 TYR A N 1
ATOM 2001 C CA . TYR A 1 254 ? -9.594 8.598 11.324 1.00 96.94 254 TYR A CA 1
ATOM 2002 C C . TYR A 1 254 ? -8.327 9.252 10.789 1.00 96.94 254 TYR A C 1
ATOM 2004 O O . TYR A 1 254 ? -7.348 9.368 11.523 1.00 96.94 254 TYR A O 1
ATOM 2012 N N . GLN A 1 255 ? -8.327 9.704 9.532 1.00 96.00 255 GLN A N 1
ATOM 2013 C CA . GLN A 1 255 ? -7.147 10.351 8.951 1.00 96.00 255 GLN A CA 1
ATOM 2014 C C . GLN A 1 255 ? -6.661 11.507 9.817 1.00 96.00 255 GLN A C 1
ATOM 2016 O O . GLN A 1 255 ? -7.465 12.280 10.332 1.00 96.00 255 GLN A O 1
ATOM 2021 N N . CYS A 1 256 ? -5.343 11.648 9.934 1.00 95.94 256 CYS A N 1
ATOM 2022 C CA . CYS A 1 256 ? -4.744 12.769 10.638 1.00 95.94 256 CYS A CA 1
ATOM 2023 C C . CYS A 1 256 ? -3.699 13.448 9.753 1.00 95.94 256 CYS A C 1
ATOM 2025 O O . CYS A 1 256 ? -2.734 12.817 9.303 1.00 95.94 256 CYS A O 1
ATOM 2027 N N . HIS A 1 257 ? -3.902 14.736 9.479 1.00 94.81 257 HIS A N 1
ATOM 2028 C CA . HIS A 1 257 ? -3.062 15.550 8.602 1.00 94.81 257 HIS A CA 1
ATOM 2029 C C . HIS A 1 257 ? -2.412 16.680 9.392 1.00 94.81 257 HIS A C 1
ATOM 2031 O O . HIS A 1 257 ? -2.990 17.215 10.333 1.00 94.81 257 HIS A O 1
ATOM 2037 N N . ASP A 1 258 ? -1.193 17.030 8.996 1.00 93.12 258 ASP A N 1
ATOM 2038 C CA . ASP A 1 258 ? -0.522 18.211 9.529 1.00 93.12 258 ASP A CA 1
ATOM 2039 C C . ASP A 1 258 ? -0.894 19.435 8.683 1.00 93.12 258 ASP A C 1
ATOM 2041 O O . ASP A 1 258 ? -0.912 19.354 7.448 1.00 93.12 258 ASP A O 1
ATOM 2045 N N . ARG A 1 259 ? -1.177 20.558 9.348 1.00 93.62 259 ARG A N 1
ATOM 2046 C CA . ARG A 1 259 ? -1.611 21.815 8.725 1.00 93.62 259 ARG A CA 1
ATOM 2047 C C . ARG A 1 259 ? -0.618 22.344 7.686 1.00 93.62 259 ARG A C 1
ATOM 2049 O O . ARG A 1 259 ? -1.037 22.851 6.651 1.00 93.62 259 ARG A O 1
ATOM 2056 N N . HIS A 1 260 ? 0.682 22.166 7.909 1.00 90.56 260 HIS A N 1
ATOM 2057 C CA . HIS A 1 260 ? 1.747 22.590 6.992 1.00 90.56 260 HIS A CA 1
ATOM 2058 C C . HIS A 1 260 ? 2.056 21.550 5.911 1.00 90.56 260 HIS A C 1
ATOM 2060 O O . HIS A 1 260 ? 2.957 21.712 5.089 1.00 90.56 260 HIS A O 1
ATOM 2066 N N . SER A 1 261 ? 1.337 20.432 5.909 1.00 86.81 261 SER A N 1
ATOM 2067 C CA . SER A 1 261 ? 1.503 19.348 4.953 1.00 86.81 261 SER A CA 1
ATOM 2068 C C . SER A 1 261 ? 0.145 18.784 4.531 1.00 86.81 261 SER A C 1
ATOM 2070 O O . SER A 1 261 ? -0.080 17.572 4.662 1.00 86.81 261 SER A O 1
ATOM 2072 N N . PRO A 1 262 ? -0.750 19.618 3.968 1.00 85.38 262 PRO A N 1
ATOM 2073 C CA . PRO A 1 262 ? -2.089 19.187 3.609 1.00 85.38 262 PRO A CA 1
ATOM 2074 C C . PRO A 1 262 ? -2.055 18.071 2.562 1.00 85.38 262 PRO A C 1
ATOM 2076 O O . PRO A 1 262 ? -1.086 17.887 1.808 1.00 85.38 262 PRO A O 1
ATOM 2079 N N . HIS A 1 263 ? -3.119 17.276 2.552 1.00 86.12 263 HIS A N 1
ATOM 2080 C CA . HIS A 1 263 ? -3.382 16.290 1.515 1.00 86.12 263 HIS A CA 1
ATOM 2081 C C . HIS A 1 263 ? -4.359 16.908 0.518 1.00 86.12 263 HIS A C 1
ATOM 2083 O O . HIS A 1 263 ? -5.486 17.231 0.881 1.00 86.12 263 HIS A O 1
ATOM 2089 N N . LEU A 1 264 ? -3.916 17.070 -0.728 1.00 87.12 264 LEU A N 1
ATOM 2090 C CA . LEU A 1 264 ? -4.743 17.641 -1.786 1.00 87.12 264 LEU A CA 1
ATOM 2091 C C . LEU A 1 264 ? -5.747 16.606 -2.305 1.00 87.12 264 LEU A C 1
ATOM 2093 O O . LEU A 1 264 ? -5.509 15.392 -2.233 1.00 87.12 264 LEU A O 1
ATOM 2097 N N . TYR A 1 265 ? -6.865 17.098 -2.838 1.00 87.25 265 TYR A N 1
ATOM 2098 C CA . TYR A 1 265 ? -7.903 16.272 -3.449 1.00 87.25 265 TYR A CA 1
ATOM 2099 C C . TYR A 1 265 ? -7.309 15.359 -4.532 1.00 87.25 265 TYR A C 1
ATOM 2101 O O . TYR A 1 265 ? -6.491 15.795 -5.340 1.00 87.25 265 TYR A O 1
ATOM 2109 N N . ARG A 1 266 ? -7.671 14.067 -4.507 1.00 86.44 266 ARG A N 1
ATOM 2110 C CA . ARG A 1 266 ? -7.155 12.985 -5.388 1.00 86.44 266 ARG A CA 1
ATOM 2111 C C . ARG A 1 266 ? -5.648 12.695 -5.287 1.00 86.44 266 ARG A C 1
ATOM 2113 O O . ARG A 1 266 ? -5.169 11.705 -5.835 1.00 86.44 266 ARG A O 1
ATOM 2120 N N . GLN A 1 267 ? -4.909 13.457 -4.482 1.00 89.06 267 GLN A N 1
ATOM 2121 C CA . GLN A 1 267 ? -3.463 13.311 -4.284 1.00 89.06 267 GLN A CA 1
ATOM 2122 C C . GLN A 1 267 ? -3.109 12.880 -2.855 1.00 89.06 267 GLN A C 1
ATOM 2124 O O . GLN A 1 267 ? -1.993 13.091 -2.375 1.00 89.06 267 GLN A O 1
ATOM 2129 N N . HIS A 1 268 ? -4.041 12.260 -2.131 1.00 90.62 268 HIS A N 1
ATOM 2130 C CA . HIS A 1 268 ? -3.802 11.857 -0.752 1.00 90.62 268 HIS A CA 1
ATOM 2131 C C . HIS A 1 268 ? -2.578 10.930 -0.640 1.00 90.62 268 HIS A C 1
ATOM 2133 O O . HIS A 1 268 ? -2.596 9.786 -1.101 1.00 90.62 268 HIS A O 1
ATOM 2139 N N . GLY A 1 269 ? -1.505 11.405 -0.002 1.00 86.31 269 GLY A N 1
ATOM 2140 C CA . GLY A 1 269 ? -0.236 10.679 0.123 1.00 86.31 269 GLY A CA 1
ATOM 2141 C C . GLY A 1 269 ? 0.568 10.557 -1.180 1.00 86.31 269 GLY A C 1
ATOM 2142 O O . GLY A 1 269 ? 1.445 9.696 -1.257 1.00 86.31 269 GLY A O 1
ATOM 2143 N N . ARG A 1 270 ? 0.273 11.387 -2.186 1.00 91.38 270 ARG A N 1
ATOM 2144 C CA . ARG A 1 270 ? 0.978 11.483 -3.471 1.00 91.38 270 ARG A CA 1
ATOM 2145 C C . ARG A 1 270 ? 1.592 12.874 -3.643 1.00 91.38 270 ARG A C 1
ATOM 2147 O O . ARG A 1 270 ? 1.191 13.821 -2.968 1.00 91.38 270 ARG A O 1
ATOM 2154 N N . ALA A 1 271 ? 2.618 12.960 -4.476 1.00 91.50 271 ALA A N 1
ATOM 2155 C CA . ALA A 1 271 ? 3.163 14.226 -4.947 1.00 91.50 271 ALA A CA 1
ATOM 2156 C C . ALA A 1 271 ? 2.257 14.831 -6.038 1.00 91.50 271 ALA A C 1
ATOM 2158 O O . ALA A 1 271 ? 1.581 14.064 -6.727 1.00 91.50 271 ALA A O 1
ATOM 2159 N N . PRO A 1 272 ? 2.278 16.162 -6.230 1.00 89.62 272 PRO A N 1
ATOM 2160 C CA . PRO A 1 272 ? 1.526 16.823 -7.302 1.00 89.62 272 PRO A CA 1
ATOM 2161 C C . PRO A 1 272 ? 2.077 16.538 -8.708 1.00 89.62 272 PRO A C 1
ATOM 2163 O O . PRO A 1 272 ? 1.380 16.744 -9.696 1.00 89.62 272 PRO A O 1
ATOM 2166 N N . ILE A 1 273 ? 3.310 16.032 -8.814 1.00 90.88 273 ILE A N 1
ATOM 2167 C CA . ILE A 1 273 ? 3.951 15.698 -10.090 1.00 90.88 273 ILE A CA 1
ATOM 2168 C C . ILE A 1 273 ? 3.100 14.668 -10.852 1.00 90.88 273 ILE A C 1
ATOM 2170 O O . ILE A 1 273 ? 2.823 13.574 -10.349 1.00 90.88 273 ILE A O 1
ATOM 2174 N N . GLY A 1 274 ? 2.695 15.027 -12.074 1.00 87.06 274 GLY A N 1
ATOM 2175 C CA . GLY A 1 274 ? 1.860 14.193 -12.942 1.00 87.06 274 GLY A CA 1
ATOM 2176 C C . GLY A 1 274 ? 0.347 14.278 -12.689 1.00 87.06 274 GLY A C 1
ATOM 2177 O O . GLY A 1 274 ? -0.367 13.363 -13.103 1.00 87.06 274 GLY A O 1
ATOM 2178 N N . TRP A 1 275 ? -0.139 15.331 -12.016 1.00 86.75 275 TRP A N 1
ATOM 2179 C CA . TRP A 1 275 ? -1.565 15.607 -11.782 1.00 86.75 275 TRP A CA 1
ATOM 2180 C C . TRP A 1 275 ? -1.961 16.992 -12.349 1.00 86.75 275 TRP A C 1
ATOM 2182 O O . TRP A 1 275 ? -1.402 17.993 -11.910 1.00 86.75 275 TRP A O 1
ATOM 2192 N N . PRO A 1 276 ? -2.916 17.082 -13.297 1.00 66.69 276 PRO A N 1
ATOM 2193 C CA . PRO A 1 276 ? -3.221 18.301 -14.059 1.00 66.69 276 PRO A CA 1
ATOM 2194 C C . PRO A 1 276 ? -4.176 19.317 -13.393 1.00 66.69 276 PRO A C 1
ATOM 2196 O O . PRO A 1 276 ? -4.491 20.322 -14.020 1.00 66.69 276 PRO A O 1
ATOM 2199 N N . ALA A 1 277 ? -4.684 19.102 -12.172 1.00 60.66 277 ALA A N 1
ATOM 2200 C CA . ALA A 1 277 ? -5.786 19.924 -11.649 1.00 60.66 277 ALA A CA 1
ATOM 2201 C C . ALA A 1 277 ? -5.378 21.200 -10.878 1.00 60.66 277 ALA A C 1
ATOM 2203 O O . ALA A 1 277 ? -4.619 21.154 -9.906 1.00 60.66 277 ALA A O 1
ATOM 2204 N N . GLU A 1 278 ? -6.029 22.301 -11.279 1.00 50.91 278 GLU A N 1
ATOM 2205 C CA . GLU A 1 278 ? -6.272 23.571 -10.582 1.00 50.91 278 GLU A CA 1
ATOM 2206 C C . GLU A 1 278 ? -7.068 23.338 -9.282 1.00 50.91 278 GLU A C 1
ATOM 2208 O O . GLU A 1 278 ? -8.266 23.082 -9.332 1.00 50.91 278 GLU A O 1
ATOM 2213 N N . ASN A 1 279 ? -6.405 23.333 -8.122 1.00 42.84 279 ASN A N 1
ATOM 2214 C CA . ASN A 1 279 ? -6.915 23.733 -6.793 1.00 42.84 279 ASN A CA 1
ATOM 2215 C C . ASN A 1 279 ? -5.948 23.221 -5.721 1.00 42.84 279 ASN A C 1
ATOM 2217 O O . ASN A 1 279 ? -6.207 22.275 -4.975 1.00 42.84 279 ASN A O 1
ATOM 2221 N N . GLY A 1 280 ? -4.796 23.882 -5.674 1.00 35.31 280 GLY A N 1
ATOM 2222 C CA . GLY A 1 280 ? -3.973 23.983 -4.482 1.00 35.31 280 GLY A CA 1
ATOM 2223 C C . GLY A 1 280 ? -4.188 25.350 -3.844 1.00 35.31 280 GLY A C 1
ATOM 2224 O O . GLY A 1 280 ? -3.315 26.200 -3.938 1.00 35.31 280 GLY A O 1
ATOM 2225 N N . THR A 1 281 ? -5.326 25.567 -3.196 1.00 28.58 281 THR A N 1
ATOM 2226 C CA . THR A 1 281 ? -5.429 26.541 -2.104 1.00 28.58 281 THR A CA 1
ATOM 2227 C C . THR A 1 281 ? -6.242 25.914 -0.988 1.00 28.58 281 THR A C 1
ATOM 2229 O O . THR A 1 281 ? -7.207 25.195 -1.251 1.00 28.58 281 THR A O 1
ATOM 2232 N N . ALA A 1 282 ? -5.765 26.145 0.234 1.00 32.22 282 ALA A N 1
ATOM 2233 C CA . ALA A 1 282 ? -6.456 25.842 1.4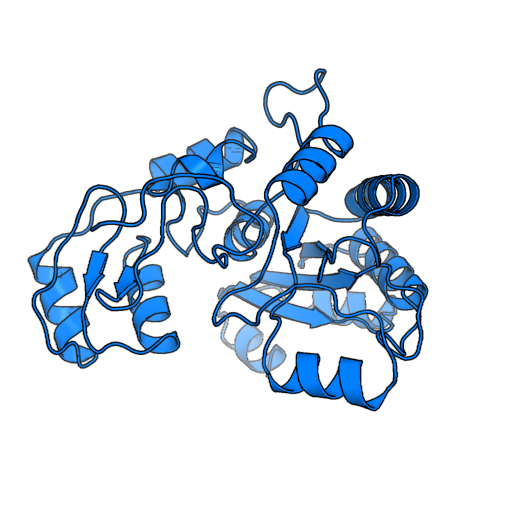78 1.00 32.22 282 ALA A CA 1
ATOM 2234 C C . ALA A 1 282 ? -7.863 26.453 1.521 1.00 32.22 282 ALA A C 1
ATOM 2236 O O . ALA A 1 282 ? -8.066 27.501 0.864 1.00 32.22 282 ALA A O 1
#

Foldseek 3Di:
DLVVCLVVLHAEEDEAEDQAADDLVNLVVVQVRQRYAYEYEQEAAQFPPCLVPVDDSVRSLVRLQSNLVSDDRYFYEDEHDAHFPPGQQDPVSLVVLLVSCVSGLAYEYFHDQFAPVNQCSCVVVVHPDRFPDGDPFGADAPVSVVSNLVSQADPVDPQQRNPRYAHDPQLSSQVSVQAARLLLQLLLVLRCVRHGNSNNVRSVVLDDQDDLVVLQVLLVVQPFDDHWDTDSAAIETEDHDDVSQSVSSSVNSGHYDYPVGDQDRSQGRHDCGNPDDPDPDD

Radius of gyration: 19.58 Å; Cα contacts (8 Å, |Δi|>4): 498; chains: 1; bounding box: 46×51×47 Å

Nearest PDB structures (foldseek):
  6ktq-assembly1_B  TM=3.406E-01  e=1.226E-01  Sulfolobus acidocaldarius DSM 639
  1rlu-assembly1_B  TM=3.914E-01  e=5.046E-01  Mycobacterium tuberculosis
  6y1u-assembly1_B  TM=4.014E-01  e=8.254E-01  Mycobacterium tuberculosis CDC1551
  6bwc-assembly1_F  TM=3.462E-01  e=6.863E-01  Bacillus thuringiensis HD-771
  3c8n-assembly2_C  TM=3.753E-01  e=1.727E+00  Mycobacterium tuberculosis H37Rv